Protein AF-A0A2W4LW01-F1 (afdb_monomer_lite)

Radius of gyration: 24.21 Å; chains: 1; bounding box: 84×63×60 Å

pLDDT: mean 79.98, std 21.17, range [33.16, 98.81]

Secondary structure (DSSP, 8-state):
-----PPPP----PPPPPPPPHHHHSB--HHHHHHHHHHHHHTTHHHIIIII--EEEE-SSGGG--SS--EEEEETTTEEEEE--GGG-STT-BHHHHHHHHHHHHHHHHS-SSBPTTSPTT--GGGTTS--B-HHHHHHHIIIIIHHHHHTT-TTGGGHHHHS-HHHHHHHHHH-SSHHHHHHHHHHHHHHHHHHHHHHTTS-TTS----TTS------SS---SPPPHHHHHHHHHHHHT------TTS-TT----TTT--SS---HHHHHHHGGGS--SGGGSPPTTT--TT------TT----SS-PPPTT-PPEEE--TTTS-EEE-S-S--EEETTTTEEE---

Foldseek 3Di:
DDDDDDDDDPPPDDPPQDDADQQQQPADDDVVLVVLLCVLVVLCQVLCCPLQVAGEDEDPPQLAAPDDAWAWAADPRLYTYIYGHVLLRDPLHGSLLSQLVSQLSVLQLALAPQWDPPFDPPDDVNVSSRTTFFSLSSLLRSQQPSLCSSCQPPPSLQSLLRVQDPLQLVLLVVLDPDPSLSSSSSSLLSSLVSNLVSVCPPPDPVPPFADSVDADPAADPAAARYDFDSNLSSLSSSLSSRWPQDGDSSDRQLQAAAPPPRDGNANAPSSLVSNPSVFPCDDSNHRDRNRDDPPPHRPPVPPPPPPLDFDADPVQFFGWDCDPNPRIDGDGNPQAWDADPVVRDIDGDD

Sequence (350 aa):
MTAAFSAADSTAENPPIPDLPDDATRVIGEAEARQVAEEVANLFRPIAASAYGATIEFDPDDWDGTIGRARSSVHAGRIWRITPAGTIFNPYLTRDVMRLLVCHELGHFFGGFPFKPENTPGATVADAGTFLASEGSADYFATKECAWRVWAGDPNNPAFRAVVPRAGREKCDNAWHDQARRDVCYRTLVTALDVLRWIAYPMDSDIHGPRIETPSTEVALVTKTAHPDGQCRLDTMVAGAVCDKPNDLSKIPGLVPSPVTGQYGDHSVAAEQDAAPYACHDGPGARPLCWFKANMPGYVPAACTLPEGGVCAEDGSGYWVCDPIQDRVFTPCSLGCYYDSESQIADCVT

Structure (mmCIF, N/CA/C/O backbone):
data_AF-A0A2W4LW01-F1
#
_entry.id   AF-A0A2W4LW01-F1
#
loop_
_atom_site.group_PDB
_atom_site.id
_atom_site.type_symbol
_atom_site.label_atom_id
_atom_site.label_alt_id
_atom_site.label_comp_id
_atom_site.label_asym_id
_atom_site.label_entity_id
_atom_site.label_seq_id
_atom_site.pdbx_PDB_ins_code
_atom_site.Cartn_x
_atom_site.Cartn_y
_atom_site.Cartn_z
_atom_site.occupancy
_atom_site.B_iso_or_equiv
_atom_site.auth_seq_id
_atom_site.auth_comp_id
_atom_site.auth_asym_id
_atom_site.auth_atom_id
_atom_site.pdbx_PDB_model_num
ATOM 1 N N . MET A 1 1 ? 62.124 -24.206 -12.418 1.00 39.47 1 MET A N 1
ATOM 2 C CA . MET A 1 1 ? 60.708 -24.553 -12.656 1.00 39.47 1 MET A CA 1
ATOM 3 C C . MET A 1 1 ? 59.866 -23.530 -11.919 1.00 39.47 1 MET A C 1
ATOM 5 O O . MET A 1 1 ? 59.669 -23.652 -10.721 1.00 39.47 1 MET A O 1
ATOM 9 N N . THR A 1 2 ? 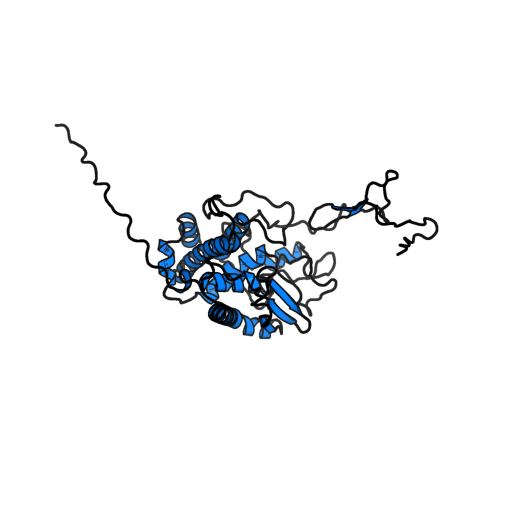59.485 -22.468 -12.615 1.00 33.16 2 THR A N 1
ATOM 10 C CA . THR A 1 2 ? 58.676 -21.358 -12.102 1.00 33.16 2 THR A CA 1
ATOM 11 C C . THR A 1 2 ? 57.397 -21.363 -12.926 1.00 33.16 2 THR A C 1
ATOM 13 O O . THR A 1 2 ? 57.440 -21.103 -14.125 1.00 33.16 2 THR A O 1
ATOM 16 N N . ALA A 1 3 ? 56.286 -21.767 -12.312 1.00 36.69 3 ALA A N 1
ATOM 17 C CA . ALA A 1 3 ? 54.979 -21.770 -12.955 1.00 36.69 3 ALA A CA 1
ATOM 18 C C . ALA A 1 3 ? 54.409 -20.347 -12.914 1.00 36.69 3 ALA A C 1
ATOM 20 O O . ALA A 1 3 ? 54.209 -19.784 -11.838 1.00 36.69 3 ALA A O 1
ATOM 21 N N . ALA A 1 4 ? 54.196 -19.764 -14.090 1.00 35.44 4 ALA A N 1
ATOM 22 C CA . ALA A 1 4 ? 53.502 -18.498 -14.245 1.00 35.44 4 ALA A CA 1
ATOM 23 C C . ALA A 1 4 ? 51.998 -18.714 -14.016 1.00 35.44 4 ALA A C 1
ATOM 25 O O . ALA A 1 4 ? 51.384 -19.561 -14.665 1.00 35.44 4 ALA A O 1
ATOM 26 N N . PHE A 1 5 ? 51.413 -17.944 -13.099 1.00 37.78 5 PHE A N 1
ATOM 27 C CA . PHE A 1 5 ? 49.967 -17.768 -13.015 1.00 37.78 5 PHE A CA 1
ATOM 28 C C . PHE A 1 5 ? 49.509 -17.001 -14.260 1.00 37.78 5 PHE A C 1
ATOM 30 O O . PHE A 1 5 ? 49.893 -15.850 -14.459 1.00 37.78 5 PHE A O 1
ATOM 37 N N . SER A 1 6 ? 48.710 -17.650 -15.108 1.00 39.28 6 SER A N 1
ATOM 38 C CA . SER A 1 6 ? 48.000 -16.974 -16.192 1.00 39.28 6 SER A CA 1
ATOM 39 C C . SER A 1 6 ? 46.921 -16.090 -15.578 1.00 39.28 6 SER A C 1
ATOM 41 O O . SER A 1 6 ? 46.071 -16.582 -14.836 1.00 39.28 6 SER A O 1
ATOM 43 N N . ALA A 1 7 ? 46.959 -14.796 -15.885 1.00 37.31 7 ALA A N 1
ATOM 44 C CA . ALA A 1 7 ? 45.857 -13.887 -15.619 1.00 37.31 7 ALA A CA 1
ATOM 45 C C . ALA A 1 7 ? 44.611 -14.389 -16.365 1.00 37.31 7 ALA A C 1
ATOM 47 O O . ALA A 1 7 ? 44.669 -14.659 -17.566 1.00 37.31 7 ALA A O 1
ATOM 48 N N . ALA A 1 8 ? 43.516 -14.577 -15.631 1.00 42.06 8 ALA A N 1
ATOM 49 C CA . ALA A 1 8 ? 42.212 -14.830 -16.216 1.00 42.06 8 ALA A CA 1
ATOM 50 C C . ALA A 1 8 ? 41.717 -13.538 -16.878 1.00 42.06 8 ALA A C 1
ATOM 52 O O . ALA A 1 8 ? 41.756 -12.462 -16.282 1.00 42.06 8 ALA A O 1
ATOM 53 N N . ASP A 1 9 ? 41.303 -13.693 -18.127 1.00 36.59 9 ASP A N 1
ATOM 54 C CA . ASP A 1 9 ? 40.749 -12.693 -19.030 1.00 36.59 9 ASP A CA 1
ATOM 55 C C . ASP A 1 9 ? 39.543 -11.977 -18.386 1.00 36.59 9 ASP A C 1
ATOM 57 O O . ASP A 1 9 ? 38.564 -12.616 -17.999 1.00 36.59 9 ASP A O 1
ATOM 61 N N . SER A 1 10 ? 39.627 -10.654 -18.213 1.00 45.47 10 SER A N 1
ATOM 62 C CA . SER A 1 10 ? 38.614 -9.822 -17.547 1.00 45.47 10 SER A CA 1
ATOM 63 C C . SER A 1 10 ? 37.709 -9.105 -18.555 1.00 45.47 10 SER A C 1
ATOM 65 O O . SER A 1 10 ? 37.484 -7.899 -18.450 1.00 45.47 10 SER A O 1
ATOM 67 N N . THR A 1 11 ? 37.221 -9.832 -19.558 1.00 41.47 11 THR A N 1
ATOM 68 C CA . THR A 1 11 ? 36.368 -9.297 -20.635 1.00 41.47 11 THR A CA 1
ATOM 69 C C . THR A 1 11 ? 34.977 -9.931 -20.682 1.00 41.47 11 THR A C 1
ATOM 71 O O . THR A 1 11 ? 34.311 -9.895 -21.712 1.00 41.47 11 THR A O 1
ATOM 74 N N . ALA A 1 12 ? 34.485 -10.472 -19.562 1.00 44.16 12 ALA A N 1
ATOM 75 C CA . ALA A 1 12 ? 33.067 -10.795 -19.454 1.00 44.16 12 ALA A CA 1
ATOM 76 C C . ALA A 1 12 ? 32.259 -9.485 -19.443 1.00 44.16 12 ALA A C 1
ATOM 78 O O . ALA A 1 12 ? 32.095 -8.856 -18.397 1.00 44.16 12 ALA A O 1
ATOM 79 N N . GLU A 1 13 ? 31.797 -9.054 -20.621 1.00 41.28 13 GLU A N 1
ATOM 80 C CA . GLU A 1 13 ? 30.696 -8.102 -20.749 1.00 41.28 13 GLU A CA 1
ATOM 81 C C . GLU A 1 13 ? 29.583 -8.547 -19.794 1.00 41.28 13 GLU A C 1
ATOM 83 O O . GLU A 1 13 ? 29.189 -9.719 -19.789 1.00 41.28 13 GLU A O 1
ATOM 88 N N . ASN A 1 14 ? 29.122 -7.637 -18.929 1.00 42.38 14 ASN A N 1
ATOM 89 C CA . ASN A 1 14 ? 27.972 -7.923 -18.080 1.00 42.38 14 ASN A CA 1
ATOM 90 C C . ASN A 1 14 ? 26.839 -8.423 -18.987 1.00 42.38 14 ASN A C 1
ATOM 92 O O . ASN A 1 14 ? 26.589 -7.788 -20.016 1.00 42.38 14 ASN A O 1
ATOM 96 N N . PRO A 1 15 ? 26.167 -9.539 -18.645 1.00 49.78 15 PRO A N 1
ATOM 97 C CA . PRO A 1 15 ? 25.047 -10.006 -19.444 1.00 49.78 15 PRO A CA 1
ATOM 98 C C . PRO A 1 15 ? 24.043 -8.855 -19.607 1.00 49.78 15 PRO A C 1
ATOM 100 O O . PRO A 1 15 ? 23.854 -8.090 -18.652 1.00 49.78 15 PRO A O 1
ATOM 103 N N . PRO A 1 16 ? 23.423 -8.702 -20.793 1.00 55.16 16 PRO A N 1
ATOM 104 C CA . PRO A 1 16 ? 22.431 -7.660 -21.004 1.00 55.16 16 PRO A CA 1
ATOM 105 C C . PRO A 1 16 ? 21.360 -7.768 -19.918 1.00 55.16 16 PRO A C 1
ATOM 107 O O . PRO A 1 16 ? 20.902 -8.867 -19.588 1.00 55.16 16 PRO A O 1
ATOM 110 N N . ILE A 1 17 ? 21.012 -6.625 -19.323 1.00 58.53 17 ILE A N 1
ATOM 111 C CA . ILE A 1 17 ? 19.913 -6.547 -18.361 1.00 58.53 17 ILE A CA 1
ATOM 112 C C . ILE A 1 17 ? 18.667 -7.078 -19.083 1.00 58.53 17 ILE A C 1
ATOM 114 O O . ILE A 1 17 ? 18.404 -6.618 -20.193 1.00 58.53 17 ILE A O 1
ATOM 118 N N . PRO A 1 18 ? 17.933 -8.054 -18.520 1.00 69.25 18 PRO A N 1
ATOM 119 C CA . PRO A 1 18 ? 16.747 -8.578 -19.181 1.00 69.25 18 PRO A CA 1
ATOM 120 C C . PRO A 1 18 ? 15.734 -7.469 -19.439 1.00 69.25 18 PRO A C 1
ATOM 122 O O . PRO A 1 18 ? 15.513 -6.628 -18.564 1.00 69.25 18 PRO A O 1
ATOM 125 N N . ASP A 1 19 ? 15.100 -7.502 -20.610 1.00 82.25 19 ASP A N 1
ATOM 126 C CA . ASP A 1 19 ? 13.996 -6.601 -20.921 1.00 82.25 19 ASP A CA 1
ATOM 127 C C . ASP A 1 19 ? 12.850 -6.851 -19.930 1.00 82.25 19 ASP A C 1
ATOM 129 O O . ASP A 1 19 ? 12.325 -7.963 -19.814 1.00 82.25 19 ASP A O 1
ATOM 133 N N . LEU A 1 20 ? 12.494 -5.813 -19.175 1.00 89.12 20 LEU A N 1
ATOM 134 C CA . LEU A 1 20 ? 11.318 -5.822 -18.310 1.00 89.12 20 LEU A CA 1
ATOM 135 C C . LEU A 1 20 ? 10.043 -5.651 -19.146 1.00 89.12 20 LEU A C 1
ATOM 137 O O . LEU A 1 20 ? 10.091 -5.006 -20.196 1.00 89.12 20 LEU A O 1
ATOM 141 N N . PRO A 1 21 ? 8.895 -6.187 -18.687 1.00 92.56 21 PRO A N 1
ATOM 142 C CA . PRO A 1 21 ? 7.630 -6.036 -19.403 1.00 92.56 21 PRO A CA 1
ATOM 143 C C . PRO A 1 21 ? 7.227 -4.560 -19.536 1.00 92.56 21 PRO A C 1
ATOM 145 O O . PRO A 1 21 ? 7.544 -3.745 -18.668 1.00 92.56 21 PRO A O 1
ATOM 148 N N . ASP A 1 22 ? 6.446 -4.241 -20.574 1.00 91.62 22 ASP A N 1
ATOM 149 C CA . ASP A 1 22 ? 5.897 -2.895 -20.818 1.00 91.62 22 ASP A CA 1
ATOM 150 C C . ASP A 1 22 ? 5.192 -2.313 -19.587 1.00 91.62 22 ASP A C 1
ATOM 152 O O . ASP A 1 22 ? 5.295 -1.118 -19.317 1.00 91.62 22 ASP A O 1
ATOM 156 N N . ASP A 1 23 ? 4.517 -3.165 -18.810 1.00 94.75 23 ASP A N 1
ATOM 157 C CA . ASP A 1 23 ? 3.845 -2.793 -17.566 1.00 94.75 23 ASP A CA 1
ATOM 158 C C . ASP A 1 23 ? 4.775 -2.070 -16.570 1.00 94.75 23 ASP A C 1
ATOM 160 O O . ASP A 1 23 ? 4.308 -1.215 -15.814 1.00 94.75 23 ASP A O 1
ATOM 164 N N . ALA A 1 24 ? 6.075 -2.377 -16.593 1.00 94.19 24 ALA A N 1
ATOM 165 C CA . ALA A 1 24 ? 7.086 -1.807 -15.707 1.00 94.19 24 ALA A CA 1
ATOM 166 C C . ALA A 1 24 ? 7.899 -0.664 -16.331 1.00 94.19 24 ALA A C 1
ATOM 168 O O . ALA A 1 24 ? 8.540 0.079 -15.594 1.00 94.19 24 ALA A O 1
ATOM 169 N N . THR A 1 25 ? 7.901 -0.504 -17.657 1.00 93.06 25 THR A N 1
ATOM 170 C CA . THR A 1 25 ? 8.837 0.404 -18.352 1.00 93.06 25 THR A CA 1
ATOM 171 C C . THR A 1 25 ? 8.155 1.496 -19.167 1.00 93.06 25 THR A C 1
ATOM 173 O O . THR A 1 25 ? 8.736 2.563 -19.375 1.00 93.06 25 THR A O 1
ATOM 176 N N . ARG A 1 26 ? 6.921 1.270 -19.626 1.00 96.06 26 ARG A N 1
ATOM 177 C CA . ARG A 1 26 ? 6.196 2.217 -20.470 1.00 96.06 26 ARG A CA 1
ATOM 178 C C . ARG A 1 26 ? 5.391 3.192 -19.617 1.00 96.06 26 ARG A C 1
ATOM 180 O O . ARG A 1 26 ? 4.508 2.792 -18.859 1.00 96.06 26 ARG A O 1
ATOM 187 N N . VAL A 1 27 ? 5.664 4.483 -19.793 1.00 96.56 27 VAL A N 1
ATOM 188 C CA . VAL A 1 27 ? 4.876 5.562 -19.181 1.00 96.56 27 VAL A CA 1
ATOM 189 C C . VAL A 1 27 ? 3.455 5.552 -19.745 1.00 96.56 27 VAL A C 1
ATOM 191 O O . VAL A 1 27 ? 3.262 5.388 -20.954 1.00 96.56 27 VAL A O 1
ATOM 194 N N . ILE A 1 28 ? 2.465 5.730 -18.872 1.00 95.88 28 ILE A N 1
ATOM 195 C CA . ILE A 1 28 ? 1.044 5.685 -19.222 1.00 95.88 28 ILE A CA 1
ATOM 196 C C . ILE A 1 28 ? 0.383 7.061 -19.108 1.00 95.88 28 ILE A C 1
ATOM 198 O O . ILE A 1 28 ? 0.763 7.893 -18.286 1.00 95.88 28 ILE A O 1
ATOM 202 N N . GLY A 1 29 ? -0.626 7.294 -19.948 1.00 92.75 29 GLY A N 1
ATOM 203 C CA . GLY A 1 29 ? -1.497 8.468 -19.865 1.00 92.75 29 GLY A CA 1
ATOM 204 C C . GLY A 1 29 ? -2.764 8.202 -19.049 1.00 92.75 29 GLY A C 1
ATOM 205 O O . GLY A 1 29 ? -3.002 7.088 -18.584 1.00 92.75 29 GLY A O 1
ATOM 206 N N . GLU A 1 30 ? -3.619 9.217 -18.932 1.00 91.25 30 GLU A N 1
ATOM 207 C CA . GLU A 1 30 ? -4.822 9.185 -18.089 1.00 91.25 30 GLU A CA 1
ATOM 208 C C . GLU A 1 30 ? -5.772 8.022 -18.387 1.00 91.25 30 GLU A C 1
ATOM 210 O O . GLU A 1 30 ? -6.170 7.312 -17.467 1.00 91.25 30 GLU A O 1
ATOM 215 N N . ALA A 1 31 ? -6.108 7.784 -19.658 1.00 92.31 31 ALA A N 1
ATOM 216 C CA . ALA A 1 31 ? -7.044 6.722 -20.030 1.00 92.31 31 ALA A CA 1
ATOM 217 C C . ALA A 1 31 ? -6.574 5.338 -19.550 1.00 92.31 31 ALA A C 1
ATOM 219 O O . ALA A 1 31 ? -7.365 4.540 -19.049 1.00 92.31 31 ALA A O 1
ATOM 220 N N . GLU A 1 32 ? -5.273 5.072 -19.660 1.00 95.31 32 GLU A N 1
ATOM 221 C CA . GLU A 1 32 ? -4.688 3.815 -19.211 1.00 95.31 32 GLU A CA 1
ATOM 222 C C . GLU A 1 32 ? -4.514 3.772 -17.686 1.00 95.31 32 GLU A C 1
ATOM 224 O O . GLU A 1 32 ? -4.771 2.734 -17.081 1.00 95.31 32 GLU A O 1
ATOM 229 N N . ALA A 1 33 ? -4.164 4.887 -17.039 1.00 94.44 33 ALA A N 1
ATOM 230 C CA . ALA A 1 33 ? -4.104 4.963 -15.579 1.00 94.44 33 ALA A CA 1
ATOM 231 C C . ALA A 1 33 ? -5.475 4.697 -14.936 1.00 94.44 33 ALA A C 1
ATOM 233 O O . ALA A 1 33 ? -5.564 3.928 -13.980 1.00 94.44 33 ALA A O 1
ATOM 234 N N . ARG A 1 34 ? -6.552 5.253 -15.509 1.00 93.56 34 ARG A N 1
ATOM 235 C CA . ARG A 1 34 ? -7.941 4.968 -15.114 1.00 93.56 34 ARG A CA 1
ATOM 236 C C . ARG A 1 34 ? -8.276 3.488 -15.266 1.00 93.56 34 ARG A C 1
ATOM 238 O O . ARG A 1 34 ? -8.839 2.892 -14.353 1.00 93.56 34 ARG A O 1
ATOM 245 N N . GLN A 1 35 ? -7.899 2.883 -16.392 1.00 95.88 35 GLN A N 1
ATOM 246 C CA . GLN A 1 35 ? -8.108 1.454 -16.611 1.00 95.88 35 GLN A CA 1
ATOM 247 C C . GLN A 1 35 ? -7.386 0.613 -15.545 1.00 95.88 35 GLN A C 1
ATOM 249 O O . GLN A 1 35 ? -7.996 -0.264 -14.940 1.00 95.88 35 GLN A O 1
ATOM 254 N N . VAL A 1 36 ? -6.109 0.899 -15.282 1.00 97.00 36 VAL A N 1
ATOM 255 C CA . VAL A 1 36 ? -5.310 0.183 -14.277 1.00 97.00 36 VAL A CA 1
ATOM 256 C C . VAL A 1 36 ? -5.894 0.350 -12.871 1.00 97.00 36 VAL A C 1
ATOM 258 O O . VAL A 1 36 ? -5.966 -0.615 -12.112 1.00 97.00 36 VAL A O 1
ATOM 261 N N . ALA A 1 37 ? -6.345 1.555 -12.524 1.00 95.88 37 ALA A N 1
ATOM 262 C CA . ALA A 1 37 ? -6.988 1.829 -11.245 1.00 95.88 37 ALA A CA 1
ATOM 263 C C . ALA A 1 37 ? -8.245 0.978 -11.030 1.00 95.88 37 ALA A C 1
ATOM 265 O O . ALA A 1 37 ? -8.402 0.341 -9.986 1.00 95.88 37 ALA A O 1
ATOM 266 N N . GLU A 1 38 ? -9.097 0.906 -12.049 1.00 96.81 38 GLU A N 1
ATOM 267 C CA . GLU A 1 38 ? -10.292 0.069 -12.049 1.00 96.81 38 GLU A CA 1
ATOM 268 C C . GLU A 1 38 ? -9.956 -1.428 -11.957 1.00 96.81 38 GLU A C 1
ATOM 270 O O . GLU A 1 38 ? -10.570 -2.146 -11.165 1.00 96.81 38 GLU A O 1
ATOM 275 N N . GLU A 1 39 ? -8.957 -1.909 -12.706 1.00 97.69 39 GLU A N 1
ATOM 276 C CA . GLU A 1 39 ? -8.474 -3.297 -12.634 1.00 97.69 39 GLU A CA 1
ATOM 277 C C . GLU A 1 39 ? -8.105 -3.695 -11.195 1.00 97.69 39 GLU A C 1
ATOM 279 O O . GLU A 1 39 ? -8.558 -4.734 -10.710 1.00 97.69 39 GLU A O 1
ATOM 284 N N . VAL A 1 40 ? -7.341 -2.855 -10.486 1.00 98.38 40 VAL A N 1
ATOM 285 C CA . VAL A 1 40 ? -6.916 -3.132 -9.104 1.00 98.38 40 VAL A CA 1
ATOM 286 C C . VAL A 1 40 ? -8.080 -3.016 -8.119 1.00 98.38 40 VAL A C 1
ATOM 288 O O . VAL A 1 40 ? -8.283 -3.919 -7.307 1.00 98.38 40 VAL A O 1
ATOM 291 N N . ALA A 1 41 ? -8.888 -1.955 -8.195 1.00 97.94 41 ALA A N 1
ATOM 292 C CA . ALA A 1 41 ? -10.024 -1.767 -7.289 1.00 97.94 41 ALA A CA 1
ATOM 293 C C . ALA A 1 41 ? -11.057 -2.903 -7.396 1.00 97.94 41 ALA A C 1
ATOM 295 O O . ALA A 1 41 ? -11.636 -3.321 -6.388 1.00 97.94 41 ALA A O 1
ATOM 296 N N . ASN A 1 42 ? -11.252 -3.463 -8.593 1.00 98.06 42 ASN A N 1
ATOM 297 C CA . ASN A 1 42 ? -12.153 -4.594 -8.819 1.00 98.06 42 ASN A CA 1
ATOM 298 C C . ASN A 1 42 ? -11.763 -5.861 -8.043 1.00 98.06 42 ASN A C 1
ATOM 300 O O . ASN A 1 42 ? -12.643 -6.659 -7.718 1.00 98.06 42 ASN A O 1
ATOM 304 N N . LEU A 1 43 ? -10.489 -6.027 -7.673 1.00 97.56 43 LEU A N 1
ATOM 305 C CA . LEU A 1 43 ? -10.047 -7.137 -6.821 1.00 97.56 43 LEU A CA 1
ATOM 306 C C . LEU A 1 43 ? -10.578 -7.020 -5.381 1.00 97.56 43 LEU A C 1
ATOM 308 O O . LEU A 1 43 ? -10.691 -8.029 -4.685 1.00 97.56 43 LEU A O 1
ATOM 312 N N . PHE A 1 44 ? -10.915 -5.804 -4.940 1.00 97.69 44 PHE A N 1
ATOM 313 C CA . PHE A 1 44 ? -11.294 -5.495 -3.559 1.00 97.69 44 PHE A CA 1
ATOM 314 C C . PHE A 1 44 ? -12.758 -5.081 -3.397 1.00 97.69 44 PHE A C 1
ATOM 316 O O . PHE A 1 44 ? -13.318 -5.273 -2.319 1.00 97.69 44 PHE A O 1
ATOM 323 N N . ARG A 1 45 ? -13.417 -4.583 -4.451 1.00 97.75 45 ARG A N 1
ATOM 324 C CA . ARG A 1 45 ? -14.845 -4.210 -4.430 1.00 97.75 45 ARG A CA 1
ATOM 325 C C . ARG A 1 45 ? -15.769 -5.302 -3.874 1.00 97.75 45 ARG A C 1
ATOM 327 O O . ARG A 1 45 ? -16.582 -4.971 -3.012 1.00 97.75 45 ARG A O 1
ATOM 334 N N . PRO A 1 46 ? -15.657 -6.587 -4.277 1.00 97.31 46 PRO A N 1
ATOM 335 C CA . PRO A 1 46 ? -16.507 -7.634 -3.712 1.00 97.31 46 PRO A CA 1
ATOM 336 C C . PRO A 1 46 ? -16.321 -7.788 -2.202 1.00 97.31 46 PRO A C 1
ATOM 338 O O . PRO A 1 46 ? -17.297 -7.972 -1.483 1.00 97.31 46 PRO A O 1
ATOM 341 N N . ILE A 1 47 ? -15.081 -7.654 -1.725 1.00 95.62 47 ILE A N 1
ATOM 342 C CA . ILE A 1 47 ? -14.724 -7.772 -0.310 1.00 95.62 47 ILE A CA 1
ATOM 343 C C . ILE A 1 47 ? -15.283 -6.582 0.473 1.00 95.62 47 ILE A C 1
ATOM 345 O O . ILE A 1 47 ? -15.938 -6.780 1.494 1.00 95.62 47 ILE A O 1
ATOM 349 N N . ALA A 1 48 ? -15.080 -5.361 -0.036 1.00 94.94 48 ALA A N 1
ATOM 350 C CA . ALA A 1 48 ? -15.62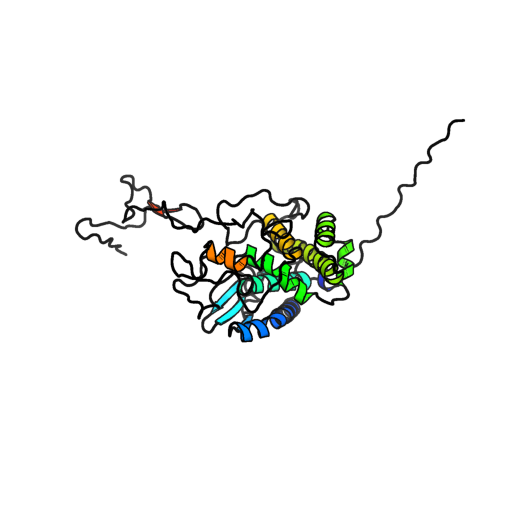4 -4.134 0.542 1.00 94.94 48 ALA A CA 1
ATOM 351 C C . ALA A 1 48 ? -17.147 -4.227 0.726 1.00 94.94 48 ALA A C 1
ATOM 353 O O . ALA A 1 48 ? -17.671 -3.986 1.818 1.00 94.94 48 ALA A O 1
ATOM 354 N N . ALA A 1 49 ? -17.844 -4.675 -0.320 1.00 95.00 49 ALA A N 1
ATOM 355 C CA . ALA A 1 49 ? -19.289 -4.834 -0.305 1.00 95.00 49 ALA A CA 1
ATOM 356 C C . ALA A 1 49 ? -19.741 -5.929 0.672 1.00 95.00 49 ALA A C 1
ATOM 358 O O . ALA A 1 49 ? -20.634 -5.692 1.484 1.00 95.00 49 ALA A O 1
ATOM 359 N N . SER A 1 50 ? -19.134 -7.121 0.631 1.00 93.88 50 SER A N 1
ATOM 360 C CA . SER A 1 50 ? -19.608 -8.258 1.428 1.00 93.88 50 SER A CA 1
ATOM 361 C C . SER A 1 50 ? -19.247 -8.170 2.909 1.00 93.88 50 SER A C 1
ATOM 363 O O . SER A 1 50 ? -20.049 -8.571 3.747 1.00 93.88 50 SER A O 1
ATOM 365 N N . ALA A 1 51 ? -18.045 -7.689 3.237 1.00 91.44 51 ALA A N 1
ATOM 366 C CA . ALA A 1 51 ? -17.552 -7.668 4.614 1.00 91.44 51 ALA A CA 1
ATOM 367 C C . ALA A 1 51 ? -17.944 -6.385 5.357 1.00 91.44 51 ALA A C 1
ATOM 369 O O . ALA A 1 51 ? -18.195 -6.427 6.559 1.00 91.44 51 ALA A O 1
ATOM 370 N N . TYR A 1 52 ? -18.045 -5.257 4.646 1.00 90.38 52 TYR A N 1
ATOM 371 C CA . TYR A 1 52 ? -18.221 -3.943 5.274 1.00 90.38 52 TYR A CA 1
ATOM 372 C C . TYR A 1 52 ? -19.462 -3.193 4.783 1.00 90.38 52 TYR A C 1
ATOM 374 O O . TYR A 1 52 ? -19.820 -2.154 5.342 1.00 90.38 52 TYR A O 1
ATOM 382 N N . GLY A 1 53 ? -20.158 -3.700 3.758 1.00 91.56 53 GLY A N 1
ATOM 383 C CA . GLY A 1 53 ? -21.230 -2.956 3.095 1.00 91.56 53 GLY A CA 1
ATOM 384 C C . GLY A 1 53 ? -20.730 -1.644 2.488 1.00 91.56 53 GLY A C 1
ATOM 385 O O . GLY A 1 53 ? -21.490 -0.681 2.437 1.00 91.56 53 GLY A O 1
ATOM 386 N N . ALA A 1 54 ? -19.449 -1.587 2.116 1.00 92.44 54 ALA A N 1
ATOM 387 C CA . ALA A 1 54 ? -18.800 -0.408 1.566 1.00 92.44 54 ALA A CA 1
ATOM 388 C C . ALA A 1 54 ? -18.747 -0.466 0.035 1.00 92.44 54 ALA A C 1
ATOM 390 O O . ALA A 1 54 ? -18.680 -1.544 -0.559 1.00 92.44 54 ALA A O 1
ATOM 391 N N . THR A 1 55 ? -18.750 0.702 -0.605 1.00 94.81 55 THR A N 1
ATOM 392 C CA . THR A 1 55 ? -18.599 0.838 -2.062 1.00 94.81 55 THR A CA 1
ATOM 393 C C . THR A 1 55 ? -17.291 1.550 -2.363 1.00 94.81 55 THR A C 1
ATOM 395 O O . THR A 1 55 ? -17.091 2.654 -1.869 1.00 94.81 55 THR A O 1
ATOM 398 N N . ILE A 1 56 ? -16.417 0.932 -3.164 1.00 96.25 56 ILE A N 1
ATOM 399 C CA . ILE A 1 56 ? -15.171 1.565 -3.619 1.00 96.25 56 ILE A CA 1
ATOM 400 C C . ILE A 1 56 ? -15.410 2.258 -4.955 1.00 96.25 56 ILE A C 1
ATOM 402 O O . ILE A 1 56 ? -15.727 1.595 -5.950 1.00 96.25 56 ILE A O 1
ATOM 406 N N . GLU A 1 57 ? -15.176 3.562 -4.991 1.00 94.88 57 GLU A N 1
ATOM 407 C CA . GLU A 1 57 ? -15.274 4.385 -6.193 1.00 94.88 57 GLU A CA 1
ATOM 408 C C . GLU A 1 57 ? -14.062 5.300 -6.349 1.00 94.88 57 GLU A C 1
ATOM 410 O O . GLU A 1 57 ? -13.404 5.664 -5.375 1.00 94.88 57 GLU A O 1
ATOM 415 N N . PHE A 1 58 ? -13.775 5.677 -7.591 1.00 92.31 58 PHE A N 1
ATOM 416 C CA . PHE A 1 58 ? -12.830 6.746 -7.871 1.00 92.31 58 PHE A CA 1
ATOM 417 C C . PHE A 1 58 ? -13.588 8.054 -8.023 1.00 92.31 58 PHE A C 1
ATOM 419 O O . PHE A 1 58 ? -14.681 8.065 -8.590 1.00 92.31 58 PHE A O 1
ATOM 426 N N . ASP A 1 59 ? -12.995 9.148 -7.555 1.00 87.75 59 ASP A N 1
ATOM 427 C CA . ASP A 1 59 ? -13.488 10.477 -7.894 1.00 87.75 59 ASP A CA 1
ATOM 428 C C . ASP A 1 59 ? -13.412 10.656 -9.425 1.00 87.75 59 ASP A C 1
ATOM 430 O O . ASP A 1 59 ? -12.315 10.551 -9.995 1.00 87.75 59 ASP A O 1
ATOM 434 N N . PRO A 1 60 ? -14.549 10.830 -10.125 1.00 76.88 60 PRO A N 1
ATOM 435 C CA . PRO A 1 60 ? -14.542 10.944 -11.578 1.00 76.88 60 PRO A CA 1
ATOM 436 C C . PRO A 1 60 ? -13.909 12.258 -12.046 1.00 76.88 60 PRO A C 1
ATOM 438 O O . PRO A 1 60 ? -13.334 12.279 -13.143 1.00 76.88 60 PRO A O 1
ATOM 441 N N . ASP A 1 61 ? -13.973 13.294 -11.206 1.00 74.88 61 ASP A N 1
ATOM 442 C CA . ASP A 1 61 ? -13.754 14.685 -11.586 1.00 74.88 61 ASP A CA 1
ATOM 443 C C . ASP A 1 61 ? -12.354 15.192 -11.211 1.00 74.88 61 ASP A C 1
ATOM 445 O O . ASP A 1 61 ? -11.917 16.172 -11.790 1.00 74.88 61 ASP A O 1
ATOM 449 N N . ASP A 1 62 ? -11.607 14.523 -10.320 1.00 81.44 62 ASP A N 1
ATOM 450 C CA . ASP A 1 62 ? -10.303 15.037 -9.839 1.00 81.44 62 ASP A CA 1
ATOM 451 C C . ASP A 1 62 ? -9.066 14.479 -10.576 1.00 81.44 62 ASP A C 1
ATOM 453 O O . ASP A 1 62 ? -7.929 14.618 -10.122 1.00 81.44 62 ASP A O 1
ATOM 457 N N . TRP A 1 63 ? -9.240 13.826 -11.727 1.00 80.75 63 TRP A N 1
ATOM 458 C CA . TRP A 1 63 ? -8.099 13.363 -12.539 1.00 80.75 63 TRP A CA 1
ATOM 459 C C . TRP A 1 63 ? -7.375 14.503 -13.268 1.00 80.75 63 TRP A C 1
ATOM 461 O O . TRP A 1 63 ? -6.249 14.309 -13.722 1.00 80.75 63 TRP A O 1
ATOM 471 N N . ASP A 1 64 ? -7.992 15.682 -13.359 1.00 73.62 64 ASP A N 1
ATOM 472 C CA . ASP A 1 64 ? -7.382 16.920 -13.854 1.00 73.62 64 ASP A CA 1
ATOM 473 C C . ASP A 1 64 ? -6.916 17.853 -12.714 1.00 73.62 64 ASP A C 1
ATOM 475 O O . ASP A 1 64 ? -6.349 18.923 -12.965 1.00 73.62 64 ASP A O 1
ATOM 479 N N . GLY A 1 65 ? -7.111 17.434 -11.457 1.00 70.06 65 GLY A N 1
ATOM 480 C CA . GLY A 1 65 ? -6.807 18.212 -10.264 1.00 70.06 65 GLY A CA 1
ATOM 481 C C . GLY A 1 65 ? -5.337 18.620 -10.174 1.00 70.06 65 GLY A C 1
ATOM 482 O O . GLY A 1 65 ? -4.422 17.818 -10.353 1.00 70.06 65 GLY A O 1
ATOM 483 N N . THR A 1 66 ? -5.076 19.885 -9.849 1.00 64.12 66 THR A N 1
ATOM 484 C CA . THR A 1 66 ? -3.705 20.431 -9.801 1.00 64.12 66 THR A CA 1
ATOM 485 C C . THR A 1 66 ? -3.092 20.439 -8.399 1.00 64.12 66 THR A C 1
ATOM 487 O O . THR A 1 66 ? -1.930 20.817 -8.239 1.00 64.12 66 THR A O 1
ATOM 490 N N . ILE A 1 67 ? -3.848 20.026 -7.375 1.00 56.69 67 ILE A N 1
ATOM 491 C CA . ILE A 1 67 ? -3.450 20.118 -5.966 1.00 56.69 67 ILE A CA 1
ATOM 492 C C . ILE A 1 67 ? -3.361 18.726 -5.340 1.00 56.69 67 ILE A C 1
ATOM 494 O O . ILE A 1 67 ? -4.355 18.016 -5.225 1.00 56.69 67 ILE A O 1
ATOM 498 N N . GLY A 1 68 ? -2.178 18.398 -4.820 1.00 61.41 68 GLY A N 1
ATOM 499 C CA . GLY A 1 68 ? -1.945 17.164 -4.068 1.00 61.41 68 GLY A CA 1
ATOM 500 C C . GLY A 1 68 ? -1.818 15.927 -4.955 1.00 61.41 68 GLY A C 1
ATOM 501 O O . GLY A 1 68 ? -1.882 16.024 -6.175 1.00 61.41 68 GLY A O 1
ATOM 502 N N . ARG A 1 69 ? -1.581 14.774 -4.324 1.00 74.62 69 ARG A N 1
ATOM 503 C CA . ARG A 1 69 ? -1.504 13.444 -4.955 1.00 74.62 69 ARG A CA 1
ATOM 504 C C . ARG A 1 69 ? -2.788 12.658 -4.678 1.00 74.62 69 ARG A C 1
ATOM 506 O O . ARG A 1 69 ? -3.712 13.205 -4.071 1.00 74.62 69 ARG A O 1
ATOM 513 N N . ALA A 1 70 ? -2.790 11.387 -5.077 1.00 83.94 70 ALA A N 1
ATOM 514 C CA . ALA A 1 70 ? -3.842 10.446 -4.737 1.00 83.94 70 ALA A CA 1
ATOM 515 C C . ALA A 1 70 ? -4.131 10.443 -3.226 1.00 83.94 70 ALA A C 1
ATOM 517 O O . ALA A 1 70 ? -3.225 10.647 -2.412 1.00 83.94 70 ALA A O 1
ATOM 518 N N . ARG A 1 71 ? -5.413 10.332 -2.876 1.00 87.69 71 ARG A N 1
ATOM 519 C CA . ARG A 1 71 ? -5.927 10.372 -1.506 1.00 87.69 71 ARG A CA 1
ATOM 520 C C . ARG A 1 71 ? -7.129 9.455 -1.363 1.00 87.69 71 ARG A C 1
ATOM 522 O O . ARG A 1 71 ? -7.982 9.401 -2.244 1.00 87.69 71 ARG A O 1
ATOM 529 N N . SER A 1 72 ? -7.254 8.845 -0.195 1.00 90.81 72 SER A N 1
ATOM 530 C CA . SER A 1 72 ? -8.422 8.058 0.188 1.00 90.81 72 SER A CA 1
ATOM 531 C C . SER A 1 72 ? -9.287 8.806 1.194 1.00 90.81 72 SER A C 1
ATOM 533 O O . SER A 1 72 ? -8.775 9.419 2.132 1.00 90.81 72 SER A O 1
ATOM 535 N N . SER A 1 73 ? -10.603 8.730 1.022 1.00 89.12 73 SER A N 1
ATOM 536 C CA . SER A 1 73 ? -11.588 9.325 1.923 1.00 89.12 73 SER A CA 1
ATOM 537 C C . SER A 1 73 ? -12.793 8.414 2.121 1.00 89.12 73 SER A C 1
ATOM 539 O O . SER A 1 73 ? -13.117 7.555 1.300 1.00 89.12 73 SER A O 1
ATOM 541 N N . VAL A 1 74 ? -13.487 8.621 3.237 1.00 87.25 74 VAL A N 1
ATOM 542 C CA . VAL A 1 74 ? -14.734 7.926 3.551 1.00 87.25 74 VAL A CA 1
ATOM 543 C C . VAL A 1 74 ? -15.862 8.942 3.561 1.00 87.25 74 VAL A C 1
ATOM 545 O O . VAL A 1 74 ? -15.772 9.971 4.228 1.00 87.25 74 VAL A O 1
ATOM 548 N N . HIS A 1 75 ? -16.952 8.628 2.868 1.00 85.12 75 HIS A N 1
ATOM 549 C CA . HIS A 1 75 ? -18.170 9.429 2.870 1.00 85.12 75 HIS A CA 1
ATOM 550 C C . HIS A 1 75 ? -19.354 8.674 3.489 1.00 85.12 75 HIS A C 1
ATOM 552 O O . HIS A 1 75 ? -19.318 7.458 3.715 1.00 85.12 75 HIS A O 1
ATOM 558 N N . ALA A 1 76 ? -20.430 9.420 3.759 1.00 81.06 76 ALA A N 1
ATOM 559 C CA . ALA A 1 76 ? -21.688 8.874 4.258 1.00 81.06 76 ALA A CA 1
ATOM 560 C C . ALA A 1 76 ? -22.172 7.695 3.393 1.00 81.06 76 ALA A C 1
ATOM 562 O O . ALA A 1 76 ? -22.018 7.697 2.174 1.00 81.06 76 ALA A O 1
ATOM 563 N N . GLY A 1 77 ? -22.753 6.679 4.036 1.00 81.69 77 GLY A N 1
ATOM 564 C CA . GLY A 1 77 ? -23.165 5.450 3.349 1.00 81.69 77 GLY A CA 1
ATOM 565 C C . GLY A 1 77 ? -22.019 4.476 3.047 1.00 81.69 77 GLY A C 1
ATOM 566 O O . GLY A 1 77 ? -22.208 3.579 2.234 1.00 81.69 77 GLY A O 1
ATOM 567 N N . ARG A 1 78 ? -20.857 4.629 3.707 1.00 86.44 78 ARG A N 1
ATOM 568 C CA . ARG A 1 78 ? -19.660 3.776 3.539 1.00 86.44 78 ARG A CA 1
ATOM 569 C C . ARG A 1 78 ? -19.127 3.782 2.106 1.00 86.44 78 ARG A C 1
ATOM 571 O O . ARG A 1 78 ? -18.745 2.753 1.552 1.00 86.44 78 ARG A O 1
ATOM 578 N N . ILE A 1 79 ? -19.103 4.964 1.506 1.00 90.69 79 ILE A N 1
ATOM 579 C CA . ILE A 1 79 ? -18.433 5.169 0.227 1.00 90.69 79 ILE A CA 1
ATOM 580 C C . ILE A 1 79 ? -16.948 5.378 0.518 1.00 90.69 79 ILE A C 1
ATOM 582 O O . ILE A 1 79 ? -16.568 6.351 1.170 1.00 90.69 79 ILE A O 1
ATOM 586 N N . TRP A 1 80 ? -16.133 4.441 0.057 1.00 93.75 80 TRP A N 1
ATOM 587 C CA . TRP A 1 80 ? -14.678 4.470 0.097 1.00 93.75 80 TRP A CA 1
ATOM 588 C C . TRP A 1 80 ? -14.186 5.061 -1.214 1.00 93.75 80 TRP A C 1
ATOM 590 O O . TRP A 1 80 ? -14.189 4.399 -2.253 1.00 93.75 80 TRP A O 1
ATOM 600 N N . ARG A 1 81 ? -13.832 6.341 -1.179 1.00 93.62 81 ARG A N 1
ATOM 601 C CA . ARG A 1 81 ? -13.461 7.090 -2.371 1.00 93.62 81 ARG A CA 1
ATOM 602 C C . ARG A 1 81 ? -11.951 7.192 -2.481 1.00 93.62 81 ARG A C 1
ATOM 604 O O . ARG A 1 81 ? -11.286 7.557 -1.516 1.00 93.62 81 ARG A O 1
ATOM 611 N N . ILE A 1 82 ? -11.436 6.898 -3.668 1.00 93.81 82 ILE A N 1
ATOM 612 C CA . ILE A 1 82 ? -10.054 7.175 -4.050 1.00 93.81 82 ILE A CA 1
ATOM 613 C C . ILE A 1 82 ? -10.068 8.369 -4.999 1.00 93.81 82 ILE A C 1
ATOM 615 O O . ILE A 1 82 ? -10.632 8.311 -6.089 1.00 93.81 82 ILE A O 1
ATOM 619 N N . THR A 1 83 ? -9.439 9.453 -4.586 1.00 90.62 83 THR A N 1
ATOM 620 C CA . THR A 1 83 ? -9.285 10.686 -5.348 1.00 90.62 83 THR A CA 1
ATOM 621 C C . THR A 1 83 ? -7.868 10.701 -5.918 1.00 90.62 83 THR A C 1
ATOM 623 O O . THR A 1 83 ? -6.939 10.895 -5.147 1.00 90.62 83 THR A O 1
ATOM 626 N N . PRO A 1 84 ? -7.654 10.461 -7.221 1.00 80.50 84 PRO A N 1
ATOM 627 C CA . PRO A 1 84 ? -6.316 10.277 -7.790 1.00 80.50 84 PRO A CA 1
ATOM 628 C C . PRO A 1 84 ? -5.458 11.545 -7.806 1.00 80.50 84 PRO A C 1
ATOM 630 O O . PRO A 1 84 ? -4.250 11.423 -7.648 1.00 80.50 84 PRO A O 1
ATOM 633 N N . ALA A 1 85 ? -6.067 12.727 -7.966 1.00 80.75 85 ALA A N 1
ATOM 634 C CA . ALA A 1 85 ? -5.418 14.005 -8.281 1.00 80.75 85 ALA A CA 1
ATOM 635 C C . ALA A 1 85 ? -4.610 13.986 -9.602 1.00 80.75 85 ALA A C 1
ATOM 637 O O . ALA A 1 85 ? -3.827 13.081 -9.878 1.00 80.75 85 ALA A O 1
ATOM 638 N N . GLY A 1 86 ? -4.721 15.020 -10.434 1.00 72.75 86 GLY A N 1
ATOM 639 C CA . GLY A 1 86 ? -4.022 15.100 -11.728 1.00 72.75 86 GLY A CA 1
ATOM 640 C C . GLY A 1 86 ? -2.491 15.196 -11.653 1.00 72.75 86 GLY A C 1
ATOM 641 O O . GLY A 1 86 ? -1.803 14.924 -12.638 1.00 72.75 86 GLY A O 1
ATOM 642 N N . THR A 1 87 ? -1.905 15.499 -10.489 1.00 80.31 87 THR A N 1
ATOM 643 C CA . THR A 1 87 ? -0.434 15.549 -10.335 1.00 80.31 87 THR A CA 1
ATOM 644 C C . THR A 1 87 ? 0.247 14.176 -10.388 1.00 80.31 87 THR A C 1
ATOM 646 O O . THR A 1 87 ? 1.478 14.096 -10.381 1.00 80.31 87 THR A O 1
ATOM 649 N N . ILE A 1 88 ? -0.523 13.085 -10.471 1.00 86.88 88 ILE A N 1
ATOM 650 C CA . ILE A 1 88 ? 0.040 11.737 -10.581 1.00 86.88 88 ILE A CA 1
ATOM 651 C C . ILE A 1 88 ? 0.736 11.481 -11.919 1.00 86.88 88 ILE A C 1
ATOM 653 O O . ILE A 1 88 ? 1.574 10.583 -12.006 1.00 86.88 88 ILE A O 1
ATOM 657 N N . PHE A 1 89 ? 0.423 12.253 -12.961 1.00 90.19 89 PHE A N 1
ATOM 658 C CA . PHE A 1 89 ? 1.006 12.073 -14.287 1.00 90.19 89 PHE A CA 1
ATOM 659 C C . PHE A 1 89 ? 2.409 12.677 -14.358 1.00 90.19 89 PHE A C 1
ATOM 661 O O . PHE A 1 89 ? 2.585 13.887 -14.491 1.00 90.19 89 PHE A O 1
ATOM 668 N N . ASN A 1 90 ? 3.424 11.815 -14.296 1.00 90.25 90 ASN A N 1
ATOM 669 C CA . ASN A 1 90 ? 4.823 12.192 -14.472 1.00 90.25 90 ASN A CA 1
ATOM 670 C C . ASN A 1 90 ? 5.615 11.086 -15.210 1.00 90.25 90 ASN A C 1
ATOM 672 O O . ASN A 1 90 ? 5.075 9.997 -15.426 1.00 90.25 90 ASN A O 1
ATOM 676 N N . PRO A 1 91 ? 6.884 11.328 -15.601 1.00 92.75 91 PRO A N 1
ATOM 677 C CA . PRO A 1 91 ? 7.679 10.387 -16.402 1.00 92.75 91 PRO A CA 1
ATOM 678 C C . PRO A 1 91 ? 7.985 9.027 -15.757 1.00 92.75 91 PRO A C 1
ATOM 680 O O . PRO A 1 91 ? 8.597 8.187 -16.408 1.00 92.75 91 PRO A O 1
ATOM 683 N N . TYR A 1 92 ? 7.593 8.804 -14.502 1.00 93.00 92 TYR A N 1
ATOM 684 C CA . TYR A 1 92 ? 7.755 7.531 -13.800 1.00 93.00 92 TYR A CA 1
ATOM 685 C C . TYR A 1 92 ? 6.432 6.771 -13.624 1.00 93.00 92 TYR A C 1
ATOM 687 O O . TYR A 1 92 ? 6.435 5.674 -13.075 1.00 93.00 92 TYR A O 1
ATOM 695 N N . LEU A 1 93 ? 5.294 7.315 -14.074 1.00 95.12 93 LEU A N 1
ATOM 696 C CA . LEU A 1 93 ? 4.005 6.630 -13.962 1.00 95.12 93 LEU A CA 1
ATOM 697 C C . LEU A 1 93 ? 3.882 5.525 -15.024 1.00 95.12 93 LEU A C 1
ATOM 699 O O . LEU A 1 93 ? 3.488 5.783 -16.160 1.00 95.12 93 LEU A O 1
ATOM 703 N N . THR A 1 94 ? 4.201 4.290 -14.644 1.00 97.75 94 THR A N 1
ATOM 704 C CA . THR A 1 94 ? 3.956 3.065 -15.428 1.00 97.75 94 THR A CA 1
ATOM 705 C C . THR A 1 94 ? 2.713 2.329 -14.919 1.00 97.75 94 THR A C 1
ATOM 707 O O . THR A 1 94 ? 2.115 2.732 -13.915 1.00 97.75 94 THR A O 1
ATOM 710 N N . ARG A 1 95 ? 2.300 1.229 -15.572 1.00 98.31 95 ARG A N 1
ATOM 711 C CA . ARG A 1 95 ? 1.172 0.411 -15.076 1.00 98.31 95 ARG A CA 1
ATOM 712 C C . ARG A 1 95 ? 1.476 -0.170 -13.698 1.00 98.31 95 ARG A C 1
ATOM 714 O O . ARG A 1 95 ? 0.603 -0.163 -12.838 1.00 98.31 95 ARG A O 1
ATOM 721 N N . ASP A 1 96 ? 2.699 -0.638 -13.467 1.00 98.56 96 ASP A N 1
ATOM 722 C CA . ASP A 1 96 ? 3.105 -1.184 -12.170 1.00 98.56 96 ASP A CA 1
ATOM 723 C C . ASP A 1 96 ? 3.155 -0.116 -11.078 1.00 98.56 96 ASP A C 1
ATOM 725 O O . ASP A 1 96 ? 2.638 -0.352 -9.984 1.00 98.56 96 ASP A O 1
ATOM 729 N N . VAL A 1 97 ? 3.674 1.079 -11.378 1.00 98.00 97 VAL A N 1
ATOM 730 C CA . VAL A 1 97 ? 3.617 2.207 -10.436 1.00 98.00 97 VAL A CA 1
ATOM 731 C C . VAL A 1 97 ? 2.164 2.554 -10.119 1.00 98.00 97 VAL A C 1
ATOM 733 O O . VAL A 1 97 ? 1.803 2.615 -8.948 1.00 98.00 97 VAL A O 1
ATOM 736 N N . MET A 1 98 ? 1.296 2.680 -11.129 1.00 97.56 98 MET A N 1
ATOM 737 C CA . MET A 1 98 ? -0.125 2.970 -10.915 1.00 97.56 98 MET A CA 1
ATOM 738 C C . MET A 1 98 ? -0.828 1.891 -10.077 1.00 97.56 98 MET A C 1
ATOM 740 O O . MET A 1 98 ? -1.605 2.217 -9.179 1.00 97.56 98 MET A O 1
ATOM 744 N N . ARG A 1 99 ? -0.529 0.606 -10.311 1.00 98.44 99 ARG A N 1
ATOM 745 C CA . ARG A 1 99 ? -1.051 -0.500 -9.494 1.00 98.44 99 ARG A CA 1
ATOM 746 C C . ARG A 1 99 ? -0.667 -0.348 -8.032 1.00 98.44 99 ARG A C 1
ATOM 748 O O . ARG A 1 99 ? -1.527 -0.489 -7.167 1.00 98.44 99 ARG A O 1
ATOM 755 N N . LEU A 1 100 ? 0.603 -0.053 -7.756 1.00 98.44 100 LEU A N 1
ATOM 756 C CA . LEU A 1 100 ? 1.083 0.054 -6.383 1.00 98.44 100 LEU A CA 1
ATOM 757 C C . LEU A 1 100 ? 0.566 1.322 -5.683 1.00 98.44 100 LEU A C 1
ATOM 759 O O . LEU A 1 100 ? 0.278 1.264 -4.490 1.00 98.44 100 LEU A O 1
ATOM 763 N N . LEU A 1 101 ? 0.350 2.421 -6.418 1.00 96.94 101 LEU A N 1
ATOM 764 C CA . LEU A 1 101 ? -0.345 3.608 -5.903 1.00 96.94 101 LEU A CA 1
ATOM 765 C C . LEU A 1 101 ? -1.785 3.281 -5.496 1.00 96.94 101 LEU A C 1
ATOM 767 O O . LEU A 1 101 ? -2.195 3.583 -4.383 1.00 96.94 101 LEU A O 1
ATOM 771 N N . VAL A 1 102 ? -2.544 2.586 -6.343 1.00 97.81 102 VAL A N 1
ATOM 772 C CA . VAL A 1 102 ? -3.925 2.193 -6.008 1.00 97.81 102 VAL A CA 1
ATOM 773 C C . VAL A 1 102 ? -3.942 1.185 -4.857 1.00 97.81 102 VAL A C 1
ATOM 775 O O . VAL A 1 102 ? -4.809 1.251 -3.992 1.00 97.81 102 VAL A O 1
ATOM 778 N N . CYS A 1 103 ? -2.962 0.284 -4.793 1.00 98.62 103 CYS A N 1
ATOM 779 C CA . CYS A 1 103 ? -2.775 -0.603 -3.649 1.00 98.62 103 CYS A CA 1
ATOM 780 C C . CYS A 1 103 ? -2.503 0.151 -2.339 1.00 98.62 103 CYS A C 1
ATOM 782 O O . CYS A 1 103 ? -2.987 -0.285 -1.296 1.00 98.62 103 CYS A O 1
ATOM 784 N N . HIS A 1 104 ? -1.752 1.255 -2.381 1.00 97.94 104 HIS A N 1
ATOM 785 C CA . HIS A 1 104 ? -1.556 2.143 -1.235 1.00 97.94 104 HIS A CA 1
ATOM 786 C C . HIS A 1 104 ? -2.885 2.771 -0.803 1.00 97.94 104 HIS A C 1
ATOM 788 O O . HIS A 1 104 ? -3.266 2.644 0.357 1.00 97.94 104 HIS A O 1
ATOM 794 N N . GLU A 1 105 ? -3.654 3.327 -1.739 1.00 96.75 105 GLU A N 1
ATOM 795 C CA . GLU A 1 105 ? -4.966 3.911 -1.429 1.00 96.75 105 GLU A CA 1
ATOM 796 C C . GLU A 1 105 ? -5.938 2.876 -0.838 1.00 96.75 105 GLU A C 1
ATOM 798 O O . GLU A 1 105 ? -6.563 3.094 0.196 1.00 96.75 105 GLU A O 1
ATOM 803 N N . LEU A 1 106 ? -5.987 1.669 -1.406 1.00 97.38 106 LEU A N 1
ATOM 804 C CA . LEU A 1 106 ? -6.743 0.556 -0.822 1.00 97.38 106 LEU A CA 1
ATOM 805 C C . LEU A 1 106 ? -6.222 0.165 0.569 1.00 97.38 106 LEU A C 1
ATOM 807 O O . LEU A 1 106 ? -6.997 -0.241 1.436 1.00 97.38 106 LEU A O 1
ATOM 811 N N . GLY A 1 107 ? -4.922 0.320 0.807 1.00 96.94 107 GLY A N 1
ATOM 812 C CA . GLY A 1 107 ? -4.298 0.136 2.109 1.00 96.94 107 GLY A CA 1
ATOM 813 C C . GLY A 1 107 ? -4.846 1.067 3.183 1.00 96.94 107 GLY A C 1
ATOM 814 O O . GLY A 1 107 ? -4.920 0.649 4.337 1.00 96.94 107 GLY A O 1
ATOM 815 N N . HIS A 1 108 ? -5.333 2.261 2.836 1.00 95.62 108 HIS A N 1
ATOM 816 C CA . HIS A 1 108 ? -6.034 3.101 3.804 1.00 95.62 108 HIS A CA 1
ATOM 817 C C . HIS A 1 108 ? -7.339 2.469 4.300 1.00 95.62 108 HIS A C 1
ATOM 819 O O . HIS A 1 108 ? -7.666 2.628 5.472 1.00 95.62 108 HIS A O 1
ATOM 825 N N . PHE A 1 109 ? -8.057 1.707 3.475 1.00 94.50 109 PHE A N 1
ATOM 826 C CA . PHE A 1 109 ? -9.304 1.061 3.899 1.00 94.50 109 PHE A CA 1
ATOM 827 C C . PHE A 1 109 ? -9.078 -0.286 4.596 1.00 94.50 109 PHE A C 1
ATOM 829 O O . PHE A 1 109 ? -9.762 -0.613 5.564 1.00 94.50 109 PHE A O 1
ATOM 836 N N . PHE A 1 110 ? -8.117 -1.080 4.115 1.00 95.44 110 PHE A N 1
ATOM 837 C CA . PHE A 1 110 ? -7.928 -2.467 4.561 1.00 95.44 110 PHE A CA 1
ATOM 838 C C . PHE A 1 110 ? -6.724 -2.681 5.490 1.00 95.44 110 PHE A C 1
ATOM 840 O O . PHE A 1 110 ? -6.674 -3.688 6.195 1.00 95.44 110 PHE A O 1
ATOM 847 N N . GLY A 1 111 ? -5.745 -1.772 5.498 1.00 94.62 111 GLY A N 1
ATOM 848 C CA . GLY A 1 111 ? -4.456 -1.968 6.173 1.00 94.62 111 GLY A CA 1
ATOM 849 C C . GLY A 1 111 ? -4.535 -1.977 7.698 1.00 94.62 111 GLY A C 1
ATOM 850 O O . GLY A 1 111 ? -3.689 -2.584 8.353 1.00 94.62 111 GLY A O 1
ATOM 851 N N . GLY A 1 112 ? -5.576 -1.361 8.260 1.00 92.50 112 GLY A N 1
ATOM 852 C CA . GLY A 1 112 ? -5.815 -1.343 9.697 1.00 92.50 112 GLY A CA 1
ATOM 853 C C . GLY A 1 112 ? -4.750 -0.579 10.487 1.00 92.50 112 GLY A C 1
ATOM 854 O O . GLY A 1 112 ? -4.077 0.319 9.983 1.00 92.50 112 GLY A O 1
ATOM 855 N N . PHE A 1 113 ? -4.618 -0.937 11.759 1.00 92.31 113 PHE A N 1
ATOM 856 C CA . PHE A 1 113 ? -3.781 -0.246 12.732 1.00 92.31 113 PHE A CA 1
ATOM 857 C C . PHE A 1 113 ? -2.317 -0.077 12.286 1.00 92.31 113 PHE A C 1
ATOM 859 O O . PHE A 1 113 ? -1.703 -1.051 11.838 1.00 92.31 113 PHE A O 1
ATOM 866 N N . PRO A 1 114 ? -1.692 1.092 12.534 1.00 91.38 114 PRO A N 1
ATOM 867 C CA . PRO A 1 114 ? -2.276 2.289 13.157 1.00 91.38 114 PRO A CA 1
ATOM 868 C C . PRO A 1 114 ? -3.214 3.070 12.234 1.00 91.38 114 PRO A C 1
ATOM 870 O O . PRO A 1 114 ? -3.064 3.012 11.021 1.00 91.38 114 PRO A O 1
ATOM 873 N N . PHE A 1 115 ? -4.140 3.841 12.805 1.00 88.56 115 PHE A N 1
ATOM 874 C CA . PHE A 1 115 ? -5.087 4.674 12.050 1.00 88.56 115 PHE A CA 1
ATOM 875 C C . PHE A 1 115 ? -4.672 6.154 12.028 1.00 88.56 115 PHE A C 1
ATOM 877 O O . PHE A 1 115 ? -3.945 6.612 12.915 1.00 88.56 115 PHE A O 1
ATOM 884 N N . LYS A 1 116 ? -5.132 6.916 11.028 1.00 84.31 116 LYS A N 1
ATOM 885 C CA . LYS A 1 116 ? -4.973 8.379 10.963 1.00 84.31 116 LYS A CA 1
ATOM 886 C C . LYS A 1 116 ? -5.757 9.068 12.099 1.00 84.31 116 LYS A C 1
ATOM 888 O O . LYS A 1 116 ? -6.763 8.521 12.532 1.00 84.31 116 LYS A O 1
ATOM 893 N N . PRO A 1 117 ? -5.346 10.252 12.590 1.00 65.62 117 PRO A N 1
ATOM 894 C CA . PRO A 1 117 ? -6.012 10.929 13.713 1.00 65.62 117 PRO A CA 1
ATOM 895 C C . PRO A 1 117 ? -7.405 11.477 13.373 1.00 65.62 117 PRO A C 1
ATOM 897 O O . PRO A 1 117 ? -8.229 11.653 14.261 1.00 65.62 117 PRO A O 1
ATOM 900 N N . GLU A 1 118 ? -7.673 11.737 12.091 1.00 57.72 118 GLU A N 1
ATOM 901 C CA . GLU A 1 118 ? -8.884 12.398 11.574 1.00 57.72 118 GLU A CA 1
ATOM 902 C C . GLU A 1 118 ? -10.150 11.520 11.609 1.00 57.72 118 GLU A C 1
ATOM 904 O O . GLU A 1 118 ? -11.178 11.877 11.032 1.00 57.72 118 GLU A O 1
ATOM 909 N N . ASN A 1 119 ? -10.109 10.369 12.284 1.00 62.75 119 ASN A N 1
ATOM 910 C CA . ASN A 1 119 ? -11.284 9.513 12.407 1.00 62.75 119 ASN A CA 1
ATOM 911 C C . ASN A 1 119 ? -12.373 10.237 13.205 1.00 62.75 119 ASN A C 1
ATOM 913 O O . ASN A 1 119 ? -12.102 10.910 14.199 1.00 62.75 119 ASN A O 1
ATOM 917 N N . THR A 1 120 ? -13.621 10.090 12.769 1.00 51.38 120 THR A N 1
ATOM 918 C CA . THR A 1 120 ? -14.766 10.798 13.345 1.00 51.38 120 THR A CA 1
ATOM 919 C C . THR A 1 120 ? -14.898 10.503 14.849 1.00 51.38 120 THR A C 1
ATOM 921 O O . THR A 1 120 ? -15.125 9.346 15.218 1.00 51.38 120 THR A O 1
ATOM 924 N N . PRO A 1 121 ? -14.787 11.511 15.741 1.00 49.03 121 PRO A N 1
ATOM 925 C CA . PRO A 1 121 ? -14.993 11.311 17.171 1.00 49.03 121 PRO A CA 1
ATOM 926 C C . PRO A 1 121 ? -16.369 10.690 17.445 1.00 49.03 121 PRO A C 1
ATOM 928 O O . PRO A 1 121 ? -17.387 11.200 16.983 1.00 49.03 121 PRO A O 1
ATOM 931 N N . GLY A 1 122 ? -16.399 9.580 18.189 1.00 54.66 122 GLY A N 1
ATOM 932 C CA . GLY A 1 122 ? -17.631 8.839 18.487 1.00 54.66 122 GLY A CA 1
ATOM 933 C C . GLY A 1 122 ? -18.029 7.773 17.458 1.00 54.66 122 GLY A C 1
ATOM 934 O O . GLY A 1 122 ? -19.083 7.162 17.624 1.00 54.66 122 GLY A O 1
ATOM 935 N N . ALA A 1 123 ? -17.205 7.514 16.436 1.00 60.47 123 ALA A N 1
ATOM 936 C CA . ALA A 1 123 ? -17.424 6.410 15.506 1.00 60.47 123 ALA A CA 1
ATOM 937 C C . ALA A 1 123 ? -17.404 5.042 16.219 1.00 60.47 123 ALA A C 1
ATOM 939 O O . ALA A 1 123 ? -16.578 4.765 17.094 1.00 60.47 123 ALA A O 1
ATOM 940 N N . THR A 1 124 ? -18.344 4.185 15.834 1.00 64.88 124 THR A N 1
ATOM 941 C CA . THR A 1 124 ? -18.577 2.836 16.363 1.00 64.88 124 THR A CA 1
ATOM 942 C C . THR A 1 124 ? -18.090 1.762 15.379 1.00 64.88 124 THR A C 1
ATOM 944 O O . THR A 1 124 ? -17.746 2.061 14.242 1.00 64.88 124 THR A O 1
ATOM 947 N N . VAL A 1 125 ? -18.129 0.473 15.743 1.00 62.66 125 VAL A N 1
ATOM 948 C CA . VAL A 1 125 ? -17.931 -0.625 14.761 1.00 62.66 125 VAL A CA 1
ATOM 949 C C . VAL A 1 125 ? -19.003 -0.652 13.678 1.00 62.66 125 VAL A C 1
ATOM 951 O O . VAL A 1 125 ? -18.729 -1.090 12.564 1.00 62.66 125 VAL A O 1
ATOM 954 N N . ALA A 1 126 ? -20.214 -0.153 13.949 1.00 60.47 126 ALA A N 1
ATOM 955 C CA . ALA A 1 126 ? -21.189 0.033 12.875 1.00 60.47 126 ALA A CA 1
ATOM 956 C C . ALA A 1 126 ? -20.682 1.054 11.837 1.00 60.47 126 ALA A C 1
ATOM 958 O O . ALA A 1 126 ? -21.088 1.010 10.679 1.00 60.47 126 ALA A O 1
ATOM 959 N N . ASP A 1 127 ? -19.722 1.891 12.212 1.00 67.06 127 ASP A N 1
ATOM 960 C CA . ASP A 1 127 ? -19.021 2.826 11.348 1.00 67.06 127 ASP A CA 1
ATOM 961 C C . ASP A 1 127 ? -17.686 2.254 10.857 1.00 67.06 127 ASP A C 1
ATOM 963 O O . ASP A 1 127 ? -16.819 3.021 10.479 1.00 67.06 127 ASP A O 1
ATOM 967 N N . ALA A 1 128 ? -17.488 0.926 10.796 1.00 58.69 128 ALA A N 1
ATOM 968 C CA . ALA A 1 128 ? -16.221 0.310 10.362 1.00 58.69 128 ALA A CA 1
ATOM 969 C C . ALA A 1 128 ? -15.684 0.800 8.998 1.00 58.69 128 ALA A C 1
ATOM 971 O O . ALA A 1 128 ? -14.533 0.559 8.658 1.00 58.69 128 ALA A O 1
ATOM 972 N N . GLY A 1 129 ? -16.498 1.529 8.236 1.00 63.31 129 GLY A N 1
ATOM 973 C CA . GLY A 1 129 ? -16.065 2.257 7.060 1.00 63.31 129 GLY A CA 1
ATOM 974 C C . GLY A 1 129 ? -15.365 3.597 7.302 1.00 63.31 129 GLY A C 1
ATOM 975 O O . GLY A 1 129 ? -14.870 4.085 6.307 1.00 63.31 129 GLY A O 1
ATOM 976 N N . THR A 1 130 ? -15.323 4.199 8.502 1.00 71.06 130 THR A N 1
ATOM 977 C CA . THR A 1 130 ? -14.871 5.592 8.768 1.00 71.06 130 THR A CA 1
ATOM 978 C C . THR A 1 130 ? -13.417 5.745 9.199 1.00 71.06 130 THR A C 1
ATOM 980 O O . THR A 1 130 ? -12.981 6.868 9.444 1.00 71.06 130 THR A O 1
ATOM 983 N N . PHE A 1 131 ? -12.674 4.648 9.327 1.00 84.19 131 PHE A N 1
ATOM 984 C CA . PHE A 1 131 ? -11.294 4.667 9.803 1.00 84.19 131 PHE A CA 1
ATOM 985 C C . PHE A 1 131 ? -10.333 4.458 8.644 1.00 84.19 131 PHE A C 1
ATOM 987 O O . PHE A 1 131 ? -10.471 3.491 7.898 1.00 84.19 131 PHE A O 1
ATOM 994 N N . LEU A 1 132 ? -9.347 5.344 8.520 1.00 90.31 132 LEU A N 1
ATOM 995 C CA . LEU A 1 132 ? -8.281 5.196 7.535 1.00 90.31 132 LEU A CA 1
ATOM 996 C C . LEU A 1 132 ? -6.996 4.751 8.223 1.00 90.31 132 LEU A C 1
ATOM 998 O O . LEU A 1 132 ? -6.576 5.347 9.217 1.00 90.31 132 LEU A O 1
ATOM 1002 N N . ALA A 1 133 ? -6.350 3.721 7.689 1.00 93.31 133 ALA A N 1
ATOM 1003 C CA . ALA A 1 133 ? -5.016 3.315 8.102 1.00 93.31 133 ALA A CA 1
ATOM 1004 C C . ALA A 1 133 ? -4.015 4.464 7.895 1.00 93.31 133 ALA A C 1
ATOM 1006 O O . ALA A 1 133 ? -4.175 5.299 6.999 1.00 93.31 133 ALA A O 1
ATOM 1007 N N . SER A 1 134 ? -2.969 4.514 8.712 1.00 93.44 134 SER A N 1
ATOM 1008 C CA . SER A 1 134 ? -1.863 5.454 8.546 1.00 93.44 134 SER A CA 1
ATOM 1009 C C . SER A 1 134 ? -1.139 5.247 7.215 1.00 93.44 134 SER A C 1
ATOM 1011 O O . SER A 1 134 ? -1.246 4.193 6.592 1.00 93.44 134 SER A O 1
ATOM 1013 N N . GLU A 1 135 ? -0.347 6.236 6.802 1.00 94.50 135 GLU A N 1
ATOM 1014 C CA . GLU A 1 135 ? 0.458 6.154 5.572 1.00 94.50 135 GLU A CA 1
ATOM 1015 C C . GLU A 1 135 ? 1.414 4.952 5.571 1.00 94.50 135 GLU A C 1
ATOM 1017 O O . GLU A 1 135 ? 1.520 4.224 4.585 1.00 94.50 135 GLU A O 1
ATOM 1022 N N . GLY A 1 136 ? 2.057 4.682 6.712 1.00 96.12 136 GLY A N 1
ATOM 1023 C CA . GLY A 1 136 ? 2.907 3.502 6.871 1.00 96.12 136 GLY A CA 1
ATOM 1024 C C . GLY A 1 136 ? 2.125 2.186 6.792 1.00 96.12 136 GLY A C 1
ATOM 1025 O O . GLY A 1 136 ? 2.572 1.239 6.146 1.00 96.12 136 GLY A O 1
ATOM 1026 N N . SER A 1 137 ? 0.935 2.108 7.395 1.00 96.44 137 SER A N 1
ATOM 1027 C CA . SER A 1 137 ? 0.087 0.912 7.285 1.00 96.44 137 SER A CA 1
ATOM 1028 C C . SER A 1 137 ? -0.430 0.686 5.867 1.00 96.44 137 SER A C 1
ATOM 1030 O O . SER A 1 137 ? -0.516 -0.462 5.430 1.00 96.44 137 SER A O 1
ATOM 1032 N N . ALA A 1 138 ? -0.728 1.760 5.137 1.00 97.62 138 ALA A N 1
ATOM 1033 C CA . ALA A 1 138 ? -1.137 1.701 3.743 1.00 97.62 138 ALA A CA 1
ATOM 1034 C C . ALA A 1 138 ? -0.018 1.150 2.841 1.00 97.62 138 ALA A C 1
ATOM 1036 O O . ALA A 1 138 ? -0.247 0.187 2.109 1.00 97.62 138 ALA A O 1
ATOM 1037 N N . ASP A 1 139 ? 1.213 1.662 2.966 1.00 98.50 139 ASP A N 1
ATOM 1038 C CA . ASP A 1 139 ? 2.395 1.137 2.254 1.00 98.50 139 ASP A CA 1
ATOM 1039 C C . ASP A 1 139 ? 2.673 -0.338 2.585 1.00 98.50 139 ASP A C 1
ATOM 1041 O O . ASP A 1 139 ? 2.993 -1.154 1.708 1.00 98.50 139 ASP A O 1
ATOM 1045 N N . TYR A 1 140 ? 2.535 -0.693 3.864 1.00 98.44 140 TYR A N 1
ATOM 1046 C CA . TYR A 1 140 ? 2.737 -2.057 4.337 1.00 98.44 140 TYR A CA 1
ATOM 1047 C C . TYR A 1 140 ? 1.703 -3.011 3.732 1.00 98.44 140 TYR A C 1
ATOM 1049 O O . TYR A 1 140 ? 2.060 -4.057 3.191 1.00 98.44 140 TYR A O 1
ATOM 1057 N N . PHE A 1 141 ? 0.422 -2.637 3.753 1.00 98.38 141 PHE A N 1
ATOM 1058 C CA . PHE A 1 141 ? -0.649 -3.410 3.128 1.00 98.38 141 PHE A CA 1
ATOM 1059 C C . PHE A 1 141 ? -0.462 -3.548 1.614 1.00 98.38 141 PHE A C 1
ATOM 1061 O O . PHE A 1 141 ? -0.627 -4.645 1.066 1.00 98.38 141 PHE A O 1
ATOM 1068 N N . ALA A 1 142 ? -0.100 -2.450 0.945 1.00 98.62 142 ALA A N 1
ATOM 1069 C CA . ALA A 1 142 ? 0.058 -2.398 -0.501 1.00 98.62 142 ALA A CA 1
ATOM 1070 C C . ALA A 1 142 ? 1.023 -3.476 -1.000 1.00 98.62 142 ALA A C 1
ATOM 1072 O O . ALA A 1 142 ? 0.739 -4.173 -1.971 1.00 98.62 142 ALA A O 1
ATOM 1073 N N . THR A 1 143 ? 2.134 -3.655 -0.290 1.00 98.75 143 THR A N 1
ATOM 1074 C CA . THR A 1 143 ? 3.195 -4.598 -0.655 1.00 98.75 143 THR A CA 1
ATOM 1075 C C . THR A 1 143 ? 3.019 -5.990 -0.061 1.00 98.75 143 THR A C 1
ATOM 1077 O O . THR A 1 143 ? 3.421 -6.969 -0.689 1.00 98.75 143 THR A O 1
ATOM 1080 N N . LYS A 1 144 ? 2.383 -6.103 1.109 1.00 98.00 144 LYS A N 1
ATOM 1081 C CA . LYS A 1 144 ? 2.117 -7.390 1.761 1.00 98.00 144 LYS A CA 1
ATOM 1082 C C . LYS A 1 144 ? 0.986 -8.175 1.094 1.00 98.00 144 LYS A C 1
ATOM 1084 O O . LYS A 1 144 ? 1.103 -9.382 0.898 1.00 98.00 144 LYS A O 1
ATOM 1089 N N . GLU A 1 145 ? -0.127 -7.510 0.784 1.00 96.75 145 GLU A N 1
ATOM 1090 C CA . GLU A 1 145 ? -1.362 -8.174 0.344 1.00 96.75 145 GLU A CA 1
ATOM 1091 C C . GLU A 1 145 ? -1.752 -7.804 -1.082 1.00 96.75 145 GLU A C 1
ATOM 1093 O O . GLU A 1 145 ? -1.974 -8.684 -1.916 1.00 96.75 145 GLU A O 1
ATOM 1098 N N . CYS A 1 146 ? -1.848 -6.506 -1.373 1.00 98.50 146 CYS A N 1
ATOM 1099 C CA . CYS A 1 146 ? -2.407 -6.051 -2.642 1.00 98.50 146 CYS A CA 1
ATOM 1100 C C . CYS A 1 146 ? -1.510 -6.416 -3.829 1.00 98.50 146 CYS A C 1
ATOM 1102 O O . CYS A 1 146 ? -1.994 -7.008 -4.791 1.00 98.50 146 CYS A O 1
ATOM 1104 N N . ALA A 1 147 ? -0.200 -6.190 -3.719 1.00 98.25 147 ALA A N 1
ATOM 1105 C CA . ALA A 1 147 ? 0.789 -6.568 -4.725 1.00 98.25 147 ALA A CA 1
ATOM 1106 C C . ALA A 1 147 ? 0.700 -8.052 -5.121 1.00 98.25 147 ALA A C 1
ATOM 1108 O O . ALA A 1 147 ? 0.717 -8.388 -6.306 1.00 98.25 147 ALA A O 1
ATOM 1109 N N . TRP A 1 148 ? 0.525 -8.948 -4.140 1.00 96.44 148 TRP A N 1
ATOM 1110 C CA . TRP A 1 148 ? 0.305 -10.366 -4.420 1.00 96.44 148 TRP A CA 1
ATOM 1111 C C . TRP A 1 148 ? -0.954 -10.594 -5.253 1.00 96.44 148 TRP A C 1
ATOM 1113 O O . TRP A 1 148 ? -0.899 -11.306 -6.246 1.00 96.44 148 TRP A O 1
ATOM 1123 N N . ARG A 1 149 ? -2.081 -9.971 -4.900 1.00 96.31 149 ARG A N 1
ATOM 1124 C CA . ARG A 1 149 ? -3.339 -10.125 -5.650 1.00 96.31 149 ARG A CA 1
ATOM 1125 C C . ARG A 1 149 ? -3.263 -9.578 -7.067 1.00 96.31 149 ARG A C 1
ATOM 1127 O O . ARG A 1 149 ? -3.877 -10.150 -7.959 1.00 96.31 149 ARG A O 1
ATOM 1134 N N . VAL A 1 150 ? -2.536 -8.482 -7.251 1.00 97.69 150 VAL A N 1
ATOM 1135 C CA . VAL A 1 150 ? -2.390 -7.821 -8.546 1.00 97.69 150 VAL A CA 1
ATOM 1136 C C . VAL A 1 150 ? -1.519 -8.638 -9.498 1.00 97.69 150 VAL A C 1
ATOM 1138 O O . VAL A 1 150 ? -1.846 -8.738 -10.677 1.00 97.69 150 VAL A O 1
ATOM 1141 N N . TRP A 1 151 ? -0.429 -9.233 -9.004 1.00 98.25 151 TRP A N 1
ATOM 1142 C CA . TRP A 1 151 ? 0.566 -9.887 -9.860 1.00 98.25 151 TRP A CA 1
ATOM 1143 C C . TRP A 1 151 ? 0.587 -11.417 -9.769 1.00 98.25 151 TRP A C 1
ATOM 1145 O O . TRP A 1 151 ? 1.335 -12.055 -10.512 1.00 98.25 151 TRP A O 1
ATOM 1155 N N . ALA A 1 152 ? -0.208 -12.042 -8.896 1.00 96.19 152 ALA A N 1
ATOM 1156 C CA . ALA A 1 152 ? -0.266 -13.499 -8.796 1.00 96.19 152 ALA A CA 1
ATOM 1157 C C . ALA A 1 152 ? -0.612 -14.139 -10.150 1.00 96.19 152 ALA A C 1
ATOM 1159 O O . ALA A 1 152 ? -1.639 -13.848 -10.757 1.00 96.19 152 ALA A O 1
ATOM 1160 N N . GLY A 1 153 ? 0.249 -15.053 -10.602 1.00 95.88 153 GLY A N 1
ATOM 1161 C CA . GLY A 1 153 ? 0.070 -15.777 -11.863 1.00 95.88 153 GLY A CA 1
ATOM 1162 C C . GLY A 1 153 ? 0.527 -15.030 -13.120 1.00 95.88 153 GLY A C 1
ATOM 1163 O O . GLY A 1 153 ? 0.459 -15.615 -14.199 1.00 95.88 153 GLY A O 1
ATOM 1164 N N . ASP A 1 154 ? 1.025 -13.794 -13.011 1.00 96.94 154 ASP A N 1
ATOM 1165 C CA . ASP A 1 154 ? 1.604 -13.086 -14.157 1.00 96.94 154 ASP A CA 1
ATOM 1166 C C . ASP A 1 154 ? 2.908 -13.781 -14.619 1.00 96.94 154 ASP A C 1
ATOM 1168 O O . ASP A 1 154 ? 3.847 -13.928 -13.822 1.00 96.94 154 ASP A O 1
ATOM 1172 N N . PRO A 1 155 ? 3.004 -14.215 -15.892 1.00 96.12 155 PRO 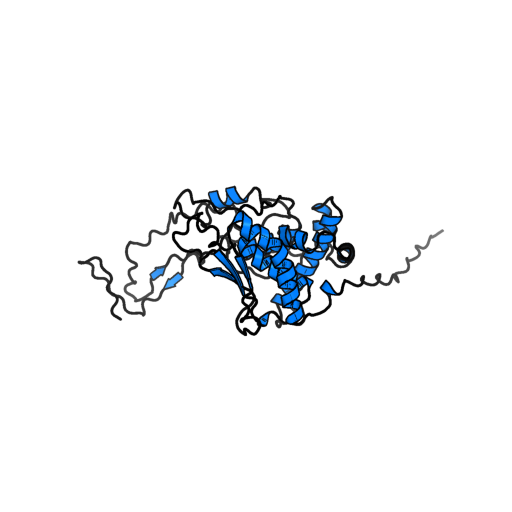A N 1
ATOM 1173 C CA . PRO A 1 155 ? 4.178 -14.915 -16.411 1.00 96.12 155 PRO A CA 1
ATOM 1174 C C . PRO A 1 155 ? 5.442 -14.045 -16.483 1.00 96.12 155 PRO A C 1
ATOM 1176 O O . PRO A 1 155 ? 6.530 -14.592 -16.653 1.00 96.12 155 PRO A O 1
ATOM 1179 N N . ASN A 1 156 ? 5.331 -12.720 -16.345 1.00 96.38 156 ASN A N 1
ATOM 1180 C CA . ASN A 1 156 ? 6.469 -11.801 -16.399 1.00 96.38 156 ASN A CA 1
ATOM 1181 C C . ASN A 1 156 ? 7.193 -11.638 -15.055 1.00 96.38 156 ASN A C 1
ATOM 1183 O O . ASN A 1 156 ? 8.301 -11.103 -15.023 1.00 96.38 156 ASN A O 1
ATOM 1187 N N . ASN A 1 157 ? 6.614 -12.106 -13.942 1.00 97.75 157 ASN A N 1
ATOM 1188 C CA . ASN A 1 157 ? 7.218 -11.950 -12.613 1.00 97.75 157 ASN A CA 1
ATOM 1189 C C . ASN A 1 157 ? 8.673 -12.469 -12.507 1.00 97.75 157 ASN A C 1
ATOM 1191 O O . ASN A 1 157 ? 9.491 -11.781 -11.893 1.00 97.75 157 ASN A O 1
ATOM 1195 N N . PRO A 1 158 ? 9.068 -13.604 -13.128 1.00 96.94 158 PRO A N 1
ATOM 1196 C CA . PRO A 1 158 ? 10.445 -14.096 -13.037 1.00 96.94 158 PRO A CA 1
ATOM 1197 C C . PRO A 1 158 ? 11.507 -13.127 -13.587 1.00 96.94 158 PRO A C 1
ATOM 1199 O O . PRO A 1 158 ? 12.654 -13.162 -13.136 1.00 96.94 158 PRO A O 1
ATOM 1202 N N . ALA A 1 159 ? 11.152 -12.238 -14.527 1.00 96.50 159 ALA A N 1
ATOM 1203 C CA . ALA A 1 159 ? 12.089 -11.270 -15.108 1.00 96.50 159 ALA A CA 1
ATOM 1204 C C . ALA A 1 159 ? 12.644 -10.292 -14.055 1.00 96.50 159 ALA A C 1
ATOM 1206 O O . ALA A 1 159 ? 13.813 -9.897 -14.108 1.00 96.50 159 ALA A O 1
ATOM 1207 N N . PHE A 1 160 ? 11.844 -9.971 -13.032 1.00 97.81 160 PHE A N 1
ATOM 1208 C CA . PHE A 1 160 ? 12.213 -9.012 -11.991 1.00 97.81 160 PHE A CA 1
ATOM 1209 C C . PHE A 1 160 ? 13.347 -9.504 -11.093 1.00 97.81 160 PHE A C 1
ATOM 1211 O O . PHE A 1 160 ? 14.075 -8.694 -10.511 1.00 97.81 160 PHE A O 1
ATOM 1218 N N . ARG A 1 161 ? 13.579 -10.823 -11.033 1.00 97.12 161 ARG A N 1
ATOM 1219 C CA . ARG A 1 161 ? 14.695 -11.393 -10.275 1.00 97.12 161 ARG A CA 1
ATOM 1220 C C . ARG A 1 161 ? 16.039 -10.817 -10.713 1.00 97.12 161 ARG A C 1
ATOM 1222 O O . ARG A 1 161 ? 16.927 -10.649 -9.880 1.00 97.12 161 ARG A O 1
ATOM 1229 N N . ALA A 1 162 ? 16.217 -10.547 -12.004 1.00 95.50 162 ALA A N 1
ATOM 1230 C CA . ALA A 1 162 ? 17.490 -10.081 -12.541 1.00 95.50 162 ALA A CA 1
ATOM 1231 C C . ALA A 1 162 ? 17.788 -8.613 -12.209 1.00 95.50 162 ALA A C 1
ATOM 1233 O O . ALA A 1 162 ? 18.957 -8.271 -12.031 1.00 95.50 162 ALA A O 1
ATOM 1234 N N . VAL A 1 163 ? 16.749 -7.785 -12.079 1.00 95.75 163 VAL A N 1
ATOM 1235 C CA . VAL A 1 163 ? 16.862 -6.326 -11.914 1.00 95.75 163 VAL A CA 1
ATOM 1236 C C . VAL A 1 163 ? 16.694 -5.850 -10.474 1.00 95.75 163 VAL A C 1
ATOM 1238 O O . VAL A 1 163 ? 17.184 -4.775 -10.136 1.00 95.75 163 VAL A O 1
ATOM 1241 N N . VAL A 1 164 ? 16.030 -6.629 -9.611 1.00 97.12 164 VAL A N 1
ATOM 1242 C CA . VAL A 1 164 ? 15.889 -6.265 -8.197 1.00 97.12 164 VAL A CA 1
ATOM 1243 C C . VAL A 1 164 ? 17.283 -6.144 -7.560 1.00 97.12 164 VAL A C 1
ATOM 1245 O O . VAL A 1 164 ? 18.130 -7.025 -7.793 1.00 97.12 164 VAL A O 1
ATOM 1248 N N . PRO A 1 165 ? 17.551 -5.087 -6.760 1.00 96.62 165 PRO A N 1
ATOM 1249 C CA . PRO A 1 165 ? 18.829 -4.932 -6.076 1.00 96.62 165 PRO A CA 1
ATOM 1250 C C . PRO A 1 165 ? 19.184 -6.169 -5.260 1.00 96.62 165 PRO A C 1
ATOM 1252 O O . PRO A 1 165 ? 18.306 -6.861 -4.738 1.00 96.62 165 PRO A O 1
ATOM 1255 N N . ARG A 1 166 ? 20.484 -6.449 -5.126 1.00 97.00 166 ARG A N 1
ATOM 1256 C CA . ARG A 1 166 ? 20.968 -7.669 -4.469 1.00 97.00 166 ARG A CA 1
ATOM 1257 C C . ARG A 1 166 ? 20.387 -7.832 -3.062 1.00 97.00 166 ARG A C 1
ATOM 1259 O O . ARG A 1 166 ? 19.937 -8.928 -2.739 1.00 97.00 166 ARG A O 1
ATOM 1266 N N . ALA A 1 167 ? 20.345 -6.764 -2.261 1.00 97.50 167 ALA A N 1
ATOM 1267 C CA . ALA A 1 167 ? 19.772 -6.835 -0.919 1.00 97.50 167 ALA A CA 1
ATOM 1268 C C . ALA A 1 167 ? 18.271 -7.171 -0.946 1.00 97.50 167 ALA A C 1
ATOM 1270 O O . ALA A 1 167 ? 17.798 -7.942 -0.115 1.00 97.50 167 ALA A O 1
ATOM 1271 N N . GLY A 1 168 ? 17.524 -6.646 -1.923 1.00 98.00 168 GLY A N 1
ATOM 1272 C CA . GLY A 1 168 ? 16.116 -6.995 -2.135 1.00 98.00 168 GLY A CA 1
ATOM 1273 C C . GLY A 1 168 ? 15.936 -8.454 -2.552 1.00 98.00 168 GLY A C 1
ATOM 1274 O O . GLY A 1 168 ? 15.088 -9.156 -2.005 1.00 98.00 168 GLY A O 1
ATOM 1275 N N . ARG A 1 169 ? 16.793 -8.943 -3.455 1.00 98.25 169 ARG A N 1
ATOM 1276 C CA . ARG A 1 169 ? 16.809 -10.345 -3.887 1.00 98.25 169 ARG A CA 1
ATOM 1277 C C . ARG A 1 169 ? 17.004 -11.297 -2.712 1.00 98.25 169 ARG A C 1
ATOM 1279 O O . ARG A 1 169 ? 16.218 -12.218 -2.551 1.00 98.25 169 ARG A O 1
ATOM 1286 N N . GLU A 1 170 ? 18.016 -11.045 -1.883 1.00 98.25 170 GLU A N 1
ATOM 1287 C CA . GLU A 1 170 ? 18.327 -11.865 -0.706 1.00 98.25 170 GLU A CA 1
ATOM 1288 C C . GLU A 1 170 ? 17.170 -11.856 0.305 1.00 98.25 170 GLU A C 1
ATOM 1290 O O . GLU A 1 170 ? 16.817 -12.899 0.852 1.00 98.25 170 GLU A O 1
ATOM 1295 N N . LYS A 1 171 ? 16.525 -10.703 0.519 1.00 98.25 171 LYS A N 1
ATOM 1296 C CA . LYS A 1 171 ? 15.336 -10.599 1.377 1.00 98.25 171 LYS A CA 1
ATOM 1297 C C . LYS A 1 171 ? 14.177 -11.461 0.861 1.00 98.25 171 LYS A C 1
ATOM 1299 O O . LYS A 1 171 ? 13.625 -12.236 1.635 1.00 98.25 171 LYS A O 1
ATOM 1304 N N . CYS A 1 172 ? 13.849 -11.376 -0.429 1.00 98.56 172 CYS A N 1
ATOM 1305 C CA . CYS A 1 172 ? 12.798 -12.195 -1.038 1.00 98.56 172 CYS A CA 1
ATOM 1306 C C . CYS A 1 172 ? 13.145 -13.695 -1.040 1.00 98.56 172 CYS A C 1
ATOM 1308 O O . CYS A 1 172 ? 12.286 -14.514 -0.717 1.00 98.56 172 CYS A O 1
ATOM 1310 N N . ASP A 1 173 ? 14.398 -14.049 -1.356 1.00 98.38 173 ASP A N 1
ATOM 1311 C CA . ASP A 1 173 ? 14.898 -15.434 -1.363 1.00 98.38 173 ASP A CA 1
ATOM 1312 C C . ASP A 1 173 ? 14.768 -16.088 0.019 1.00 98.38 173 ASP A C 1
ATOM 1314 O O . ASP A 1 173 ? 14.403 -17.259 0.119 1.00 98.38 173 ASP A O 1
ATOM 1318 N N . ASN A 1 174 ? 15.031 -15.321 1.081 1.00 97.88 174 ASN A N 1
ATOM 1319 C CA . ASN A 1 174 ? 14.936 -15.792 2.460 1.00 97.88 174 ASN A CA 1
ATOM 1320 C C . ASN A 1 174 ? 13.495 -15.854 2.982 1.00 97.88 174 ASN A C 1
ATOM 1322 O O . ASN A 1 174 ? 13.181 -16.728 3.784 1.00 97.88 174 ASN A O 1
ATOM 1326 N N . ALA A 1 175 ? 12.635 -14.923 2.565 1.00 97.56 175 ALA A N 1
ATOM 1327 C CA . ALA A 1 175 ? 11.265 -14.830 3.064 1.00 97.56 175 ALA A CA 1
ATOM 1328 C C . ALA A 1 175 ? 10.336 -15.894 2.469 1.00 97.56 175 ALA A C 1
ATOM 1330 O O . ALA A 1 175 ? 9.417 -16.364 3.137 1.00 97.56 175 ALA A O 1
ATOM 1331 N N . TRP A 1 176 ? 10.566 -16.287 1.213 1.00 97.75 176 TRP A N 1
ATOM 1332 C CA . TRP A 1 176 ? 9.614 -17.103 0.469 1.00 97.75 176 TRP A CA 1
ATOM 1333 C C . TRP A 1 176 ? 10.258 -18.378 -0.070 1.00 97.75 176 TRP A C 1
ATOM 1335 O O . TRP A 1 176 ? 11.155 -18.345 -0.909 1.00 97.75 176 TRP A O 1
ATOM 1345 N N . HIS A 1 177 ? 9.745 -19.536 0.354 1.00 96.31 177 HIS A N 1
ATOM 1346 C CA . HIS A 1 177 ? 10.097 -20.832 -0.242 1.00 96.31 177 HIS A CA 1
ATOM 1347 C C . HIS A 1 177 ? 9.294 -21.147 -1.513 1.00 96.31 177 HIS A C 1
ATOM 1349 O O . HIS A 1 177 ? 9.782 -21.879 -2.378 1.00 96.31 177 HIS A O 1
ATOM 1355 N N . ASP A 1 178 ? 8.109 -20.559 -1.655 1.00 96.56 178 ASP A N 1
ATOM 1356 C CA . ASP A 1 178 ? 7.294 -20.648 -2.863 1.00 96.56 178 ASP A CA 1
ATOM 1357 C C . ASP A 1 178 ? 7.856 -19.752 -3.980 1.00 96.56 178 ASP A C 1
ATOM 1359 O O . ASP A 1 178 ? 8.166 -18.581 -3.759 1.00 96.56 178 ASP A O 1
ATOM 1363 N N . GLN A 1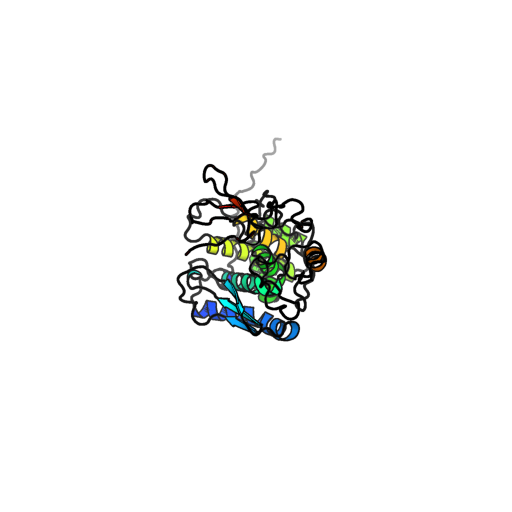 179 ? 7.996 -20.309 -5.187 1.00 97.75 179 GLN A N 1
ATOM 1364 C CA . GLN A 1 179 ? 8.593 -19.597 -6.321 1.00 97.75 179 GLN A CA 1
ATOM 1365 C C . GLN A 1 179 ? 7.710 -18.435 -6.790 1.00 97.75 179 GLN A C 1
ATOM 1367 O O . GLN A 1 179 ? 8.234 -17.357 -7.050 1.00 97.75 179 GLN A O 1
ATOM 1372 N N . ALA A 1 180 ? 6.388 -18.619 -6.844 1.00 97.75 180 ALA A N 1
ATOM 1373 C CA . ALA A 1 180 ? 5.486 -17.567 -7.306 1.00 97.75 180 ALA A CA 1
ATOM 1374 C C . ALA A 1 180 ? 5.501 -16.363 -6.351 1.00 97.75 180 ALA A C 1
ATOM 1376 O O . ALA A 1 180 ? 5.587 -15.220 -6.799 1.00 97.75 180 ALA A O 1
ATOM 1377 N N . ARG A 1 181 ? 5.491 -16.606 -5.034 1.00 97.56 181 ARG A N 1
ATOM 1378 C CA . ARG A 1 181 ? 5.647 -15.567 -4.003 1.00 97.56 181 ARG A CA 1
ATOM 1379 C C . ARG A 1 181 ? 6.992 -14.851 -4.102 1.00 97.56 181 ARG A C 1
ATOM 1381 O O . ARG A 1 181 ? 7.015 -13.625 -4.015 1.00 97.56 181 ARG A O 1
ATOM 1388 N N . ARG A 1 182 ? 8.094 -15.581 -4.327 1.00 98.19 182 ARG A N 1
ATOM 1389 C CA . ARG A 1 182 ? 9.416 -14.970 -4.566 1.00 98.19 182 ARG A CA 1
ATOM 1390 C C . ARG A 1 182 ? 9.410 -14.044 -5.775 1.00 98.19 182 ARG A C 1
ATOM 1392 O O . ARG A 1 182 ? 9.868 -12.912 -5.662 1.00 98.19 182 ARG A O 1
ATOM 1399 N N . ASP A 1 183 ? 8.876 -14.510 -6.900 1.00 98.50 183 ASP A N 1
ATOM 1400 C CA . ASP A 1 183 ? 8.891 -13.748 -8.148 1.00 98.50 183 ASP A CA 1
ATOM 1401 C C . ASP A 1 183 ? 8.050 -12.468 -8.038 1.00 98.50 183 ASP A C 1
ATOM 1403 O O . ASP A 1 183 ? 8.487 -11.397 -8.466 1.00 98.50 183 ASP A O 1
ATOM 1407 N N . VAL A 1 184 ? 6.892 -12.541 -7.371 1.00 98.62 184 VAL A N 1
ATOM 1408 C CA . VAL A 1 184 ? 6.104 -11.345 -7.045 1.00 98.62 184 VAL A CA 1
ATOM 1409 C C . VAL A 1 184 ? 6.852 -10.429 -6.076 1.00 98.62 184 VAL A C 1
ATOM 1411 O O . VAL A 1 184 ? 6.864 -9.224 -6.292 1.00 98.62 184 VAL A O 1
ATOM 1414 N N . CYS A 1 185 ? 7.527 -10.965 -5.053 1.00 98.75 185 CYS A N 1
ATOM 1415 C CA . CYS A 1 185 ? 8.328 -10.158 -4.129 1.00 98.75 185 CYS A CA 1
ATOM 1416 C C . CYS A 1 185 ? 9.387 -9.329 -4.874 1.00 98.75 185 CYS A C 1
ATOM 1418 O O . CYS A 1 185 ? 9.495 -8.129 -4.627 1.00 98.75 185 CYS A O 1
ATOM 1420 N N . TYR A 1 186 ? 10.113 -9.908 -5.840 1.00 98.75 186 TYR A N 1
ATOM 1421 C CA . TYR A 1 186 ? 11.084 -9.139 -6.627 1.00 98.75 186 TYR A CA 1
ATOM 1422 C C . TYR A 1 186 ? 10.425 -7.990 -7.395 1.00 98.75 186 TYR A C 1
ATOM 1424 O O . TYR A 1 186 ? 10.941 -6.873 -7.365 1.00 98.75 186 TYR A O 1
ATOM 1432 N N . ARG A 1 187 ? 9.287 -8.253 -8.055 1.00 98.62 187 ARG A N 1
ATOM 1433 C CA . ARG A 1 187 ? 8.524 -7.233 -8.788 1.00 98.62 187 ARG A CA 1
ATOM 1434 C C . ARG A 1 187 ? 8.069 -6.115 -7.864 1.00 98.62 187 ARG A C 1
ATOM 1436 O O . ARG A 1 187 ? 8.362 -4.958 -8.139 1.00 98.62 187 ARG A O 1
ATOM 1443 N N . THR A 1 188 ? 7.479 -6.463 -6.723 1.00 98.81 188 THR A N 1
ATOM 1444 C CA . THR A 1 188 ? 7.049 -5.506 -5.700 1.00 98.81 188 THR A CA 1
ATOM 1445 C C . THR A 1 188 ? 8.183 -4.583 -5.264 1.00 98.81 188 THR A C 1
ATOM 1447 O O . THR A 1 188 ? 7.980 -3.375 -5.187 1.00 98.81 188 THR A O 1
ATOM 1450 N N . LEU A 1 189 ? 9.384 -5.115 -5.006 1.00 98.69 189 LEU A N 1
ATOM 1451 C CA . LEU A 1 189 ? 10.519 -4.299 -4.557 1.00 98.69 189 LEU A CA 1
ATOM 1452 C C . LEU A 1 189 ? 11.070 -3.376 -5.652 1.00 98.69 189 LEU A C 1
ATOM 1454 O O . LEU A 1 189 ? 11.497 -2.263 -5.348 1.00 98.69 189 LEU A O 1
ATOM 1458 N N . VAL A 1 190 ? 11.058 -3.814 -6.913 1.00 98.19 190 VAL A N 1
ATOM 1459 C CA . VAL A 1 190 ? 11.428 -2.963 -8.056 1.00 98.19 190 VAL A CA 1
ATOM 1460 C C . VAL A 1 190 ? 10.411 -1.835 -8.212 1.00 98.19 190 VAL A C 1
ATOM 1462 O O . VAL A 1 190 ? 10.790 -0.667 -8.226 1.00 98.19 190 VAL A O 1
ATOM 1465 N N . THR A 1 191 ? 9.119 -2.165 -8.210 1.00 98.50 191 THR A N 1
ATOM 1466 C CA . THR A 1 191 ? 8.044 -1.176 -8.314 1.00 98.50 191 THR A CA 1
ATOM 1467 C C . THR A 1 191 ? 8.029 -0.204 -7.131 1.00 98.50 191 THR A C 1
ATOM 1469 O O . THR A 1 191 ? 7.764 0.976 -7.329 1.00 98.50 191 THR A O 1
ATOM 1472 N N . ALA A 1 192 ? 8.361 -0.643 -5.912 1.00 98.31 192 ALA A N 1
ATOM 1473 C CA . ALA A 1 192 ? 8.482 0.239 -4.748 1.00 98.31 192 ALA A CA 1
ATOM 1474 C C . ALA A 1 192 ? 9.563 1.320 -4.942 1.00 98.31 192 ALA A C 1
ATOM 1476 O O . ALA A 1 192 ? 9.356 2.482 -4.590 1.00 98.31 192 ALA A O 1
ATOM 1477 N N . LEU A 1 193 ? 10.700 0.968 -5.552 1.00 96.75 193 LEU A N 1
ATOM 1478 C CA . LEU A 1 193 ? 11.742 1.938 -5.906 1.00 96.75 193 LEU A CA 1
ATOM 1479 C C . LEU A 1 193 ? 11.256 2.919 -6.981 1.00 96.75 193 LEU A C 1
ATOM 1481 O O . LEU A 1 193 ? 11.532 4.116 -6.885 1.00 96.75 193 LEU A O 1
ATOM 1485 N N . ASP A 1 194 ? 10.501 2.440 -7.971 1.00 95.50 194 ASP A N 1
ATOM 1486 C CA . ASP A 1 194 ? 9.928 3.295 -9.016 1.00 95.50 194 ASP A CA 1
ATOM 1487 C C . ASP A 1 194 ? 8.836 4.228 -8.479 1.00 95.50 194 ASP A C 1
ATOM 1489 O O . ASP A 1 194 ? 8.806 5.402 -8.847 1.00 95.50 194 ASP A O 1
ATOM 1493 N N . VAL A 1 195 ? 8.017 3.775 -7.522 1.00 95.38 195 VAL A N 1
ATOM 1494 C CA . VAL A 1 195 ? 7.084 4.641 -6.784 1.00 95.38 195 VAL A CA 1
ATOM 1495 C C . VAL A 1 195 ? 7.839 5.756 -6.063 1.00 95.38 195 VAL A C 1
ATOM 1497 O O . VAL A 1 195 ? 7.400 6.900 -6.088 1.00 95.38 195 VAL A O 1
ATOM 1500 N N . LEU A 1 196 ? 9.000 5.487 -5.462 1.00 93.75 196 LEU A N 1
ATOM 1501 C CA . LEU A 1 196 ? 9.777 6.533 -4.786 1.00 93.75 196 LEU A CA 1
ATOM 1502 C C . LEU A 1 196 ? 10.416 7.527 -5.760 1.00 93.75 196 LEU A C 1
ATOM 1504 O O . LEU A 1 196 ? 10.494 8.712 -5.440 1.00 93.75 196 LEU A O 1
ATOM 1508 N N . ARG A 1 197 ? 10.800 7.091 -6.965 1.00 92.12 197 ARG A N 1
ATOM 1509 C CA . ARG A 1 197 ? 11.205 8.000 -8.056 1.00 92.12 197 ARG A CA 1
ATOM 1510 C C . ARG A 1 197 ? 10.033 8.868 -8.515 1.00 92.12 197 ARG A C 1
ATOM 1512 O O . ARG A 1 197 ? 10.184 10.079 -8.662 1.00 92.12 197 ARG A O 1
ATOM 1519 N N . TRP A 1 198 ? 8.854 8.265 -8.653 1.00 92.31 198 TRP A N 1
ATOM 1520 C CA . TRP A 1 198 ? 7.603 8.963 -8.940 1.00 92.31 198 TRP A CA 1
ATOM 1521 C C . TRP A 1 198 ? 7.217 9.960 -7.828 1.00 92.31 198 TRP A C 1
ATOM 1523 O O . TRP A 1 198 ? 6.708 11.045 -8.116 1.00 92.31 198 TRP A O 1
ATOM 1533 N N . ILE A 1 199 ? 7.499 9.647 -6.557 1.00 88.56 199 ILE A N 1
ATOM 1534 C CA . ILE A 1 199 ? 7.323 10.579 -5.433 1.00 88.56 199 ILE A CA 1
ATOM 1535 C C . ILE A 1 199 ? 8.333 11.723 -5.507 1.00 88.56 199 ILE A C 1
ATOM 1537 O O . ILE A 1 199 ? 7.954 12.878 -5.345 1.00 88.56 199 ILE A O 1
ATOM 1541 N N . ALA A 1 200 ? 9.600 11.432 -5.772 1.00 87.88 200 ALA A N 1
ATOM 1542 C CA . ALA A 1 200 ? 10.647 12.443 -5.764 1.00 87.88 200 ALA A CA 1
ATOM 1543 C C . ALA A 1 200 ? 10.568 13.423 -6.948 1.00 87.88 200 ALA A C 1
ATOM 1545 O O . ALA A 1 200 ? 11.118 14.511 -6.853 1.00 87.88 200 ALA A O 1
ATOM 1546 N N . TYR A 1 201 ? 9.893 13.096 -8.052 1.00 86.06 201 TYR A N 1
ATOM 1547 C CA . TYR A 1 201 ? 9.813 13.987 -9.214 1.00 86.06 201 TYR A CA 1
ATOM 1548 C C . TYR A 1 201 ? 9.108 15.330 -8.901 1.00 86.06 201 TYR A C 1
ATOM 1550 O O . TYR A 1 201 ? 8.056 15.319 -8.256 1.00 86.06 201 TYR A O 1
ATOM 1558 N N . PRO A 1 202 ? 9.614 16.489 -9.390 1.00 80.75 202 PRO A N 1
ATOM 1559 C CA . PRO A 1 202 ? 10.788 16.701 -10.251 1.00 80.75 202 PRO A CA 1
ATOM 1560 C C . PRO A 1 202 ? 12.083 17.033 -9.486 1.00 80.75 202 PRO A C 1
ATOM 1562 O O . PRO A 1 202 ? 12.976 17.662 -10.051 1.00 80.75 202 PRO A O 1
ATOM 1565 N N . MET A 1 203 ? 12.180 16.691 -8.199 1.00 75.12 203 MET A N 1
ATOM 1566 C CA . MET A 1 203 ? 13.368 16.982 -7.392 1.00 75.12 203 MET A CA 1
ATOM 1567 C C . MET A 1 203 ? 14.607 16.309 -7.994 1.00 75.12 203 MET A C 1
ATOM 1569 O O . MET A 1 203 ? 14.529 15.207 -8.541 1.00 75.12 203 MET A O 1
ATOM 1573 N N . ASP A 1 204 ? 15.742 17.001 -7.895 1.00 55.34 204 ASP A N 1
ATOM 1574 C CA . ASP A 1 204 ? 17.010 16.578 -8.484 1.00 55.34 204 ASP A CA 1
ATOM 1575 C C . ASP A 1 204 ? 17.460 15.237 -7.879 1.00 55.34 204 ASP A C 1
ATOM 1577 O O . ASP A 1 204 ? 17.743 15.132 -6.682 1.00 55.34 204 ASP A O 1
ATOM 1581 N N . SER A 1 205 ? 17.472 14.186 -8.700 1.00 53.09 205 SER A N 1
ATOM 1582 C CA . SER A 1 205 ? 17.738 12.802 -8.286 1.00 53.09 205 SER A CA 1
ATOM 1583 C C . SER A 1 205 ? 19.206 12.531 -7.929 1.00 53.09 205 SER A C 1
ATOM 1585 O O . SER A 1 205 ? 19.540 11.415 -7.527 1.00 53.09 205 SER A O 1
ATOM 1587 N N . ASP A 1 206 ? 20.074 13.539 -8.055 1.00 46.81 206 ASP A N 1
ATOM 1588 C CA . ASP A 1 206 ? 21.512 13.462 -7.768 1.00 46.81 206 ASP A CA 1
ATOM 1589 C C . ASP A 1 206 ? 21.843 13.341 -6.266 1.00 46.81 206 ASP A C 1
ATOM 1591 O O . ASP A 1 206 ? 22.983 13.053 -5.896 1.00 46.81 206 ASP A O 1
ATOM 1595 N N . ILE A 1 207 ? 20.850 13.448 -5.375 1.00 51.09 207 ILE A N 1
ATOM 1596 C CA . ILE A 1 207 ? 20.982 13.050 -3.968 1.00 51.09 207 ILE A CA 1
ATOM 1597 C C . ILE A 1 207 ? 20.496 11.607 -3.835 1.00 51.09 207 ILE A C 1
ATOM 1599 O O . ILE A 1 207 ? 19.306 11.368 -3.674 1.00 51.09 207 ILE A O 1
ATOM 1603 N N . HIS A 1 208 ? 21.433 10.657 -3.918 1.00 63.09 208 HIS A N 1
ATOM 1604 C CA . HIS A 1 208 ? 21.333 9.245 -3.522 1.00 63.09 208 HIS A CA 1
ATOM 1605 C C . HIS A 1 208 ? 20.001 8.834 -2.849 1.00 63.09 208 HIS A C 1
ATOM 1607 O O . HIS A 1 208 ? 19.955 8.693 -1.623 1.00 63.09 208 HIS A O 1
ATOM 1613 N N . GLY A 1 209 ? 18.947 8.620 -3.650 1.00 82.25 209 GLY A N 1
ATOM 1614 C CA . GLY A 1 209 ? 17.594 8.319 -3.169 1.00 82.25 209 GLY A CA 1
ATOM 1615 C C . GLY A 1 209 ? 17.506 7.035 -2.330 1.00 82.25 209 GLY A C 1
ATOM 1616 O O . GLY A 1 209 ? 18.519 6.346 -2.158 1.00 82.25 209 GLY A O 1
ATOM 1617 N N . PRO A 1 210 ? 16.314 6.691 -1.809 1.00 92.38 210 PRO A N 1
ATOM 1618 C CA . PRO A 1 210 ? 16.118 5.509 -0.972 1.00 92.38 210 PRO A CA 1
ATOM 1619 C C . PRO A 1 210 ? 16.723 4.233 -1.570 1.00 92.38 210 PRO A C 1
ATOM 1621 O O . PRO A 1 210 ? 16.586 3.974 -2.767 1.00 92.38 210 PRO A O 1
ATOM 1624 N N . ARG A 1 211 ? 17.395 3.426 -0.743 1.00 94.44 211 ARG A N 1
ATOM 1625 C CA . ARG A 1 211 ? 18.022 2.156 -1.152 1.00 94.44 211 ARG A CA 1
ATOM 1626 C C . ARG A 1 211 ? 17.662 1.042 -0.189 1.00 94.44 211 ARG A C 1
ATOM 1628 O O . ARG A 1 211 ? 17.615 1.246 1.021 1.00 94.44 211 ARG A O 1
ATOM 1635 N N . ILE A 1 212 ? 17.486 -0.163 -0.723 1.00 96.44 212 ILE A N 1
ATOM 1636 C CA . ILE A 1 212 ? 17.177 -1.355 0.080 1.00 96.44 212 ILE A CA 1
ATOM 1637 C C . ILE A 1 212 ? 18.368 -1.723 0.985 1.00 96.44 212 ILE A C 1
ATOM 1639 O O . ILE A 1 212 ? 18.196 -2.282 2.066 1.00 96.44 212 ILE A O 1
ATOM 1643 N N . GLU A 1 213 ? 19.586 -1.402 0.545 1.00 95.12 213 GLU A N 1
ATOM 1644 C CA . GLU A 1 213 ? 20.846 -1.658 1.244 1.00 95.12 213 GLU A CA 1
ATOM 1645 C C . GLU A 1 213 ? 21.060 -0.760 2.471 1.00 95.12 213 GLU A C 1
ATOM 1647 O O . GLU A 1 213 ? 21.875 -1.097 3.329 1.00 95.12 213 GLU A O 1
ATOM 1652 N N . THR A 1 214 ? 20.374 0.383 2.555 1.00 94.12 214 THR A N 1
ATOM 1653 C CA . THR A 1 214 ? 20.591 1.389 3.606 1.00 94.12 214 THR A CA 1
ATOM 1654 C C . THR A 1 214 ? 19.291 1.706 4.341 1.00 94.12 214 THR A C 1
ATOM 1656 O O . THR A 1 214 ? 18.773 2.811 4.183 1.00 94.12 214 THR A O 1
ATOM 1659 N N . PRO A 1 215 ? 18.747 0.755 5.125 1.00 95.25 215 PRO A N 1
ATOM 1660 C CA . PRO A 1 215 ? 17.536 0.996 5.897 1.00 95.25 215 PRO A CA 1
ATOM 1661 C C . PRO A 1 215 ? 17.732 2.142 6.893 1.00 95.25 215 PRO A C 1
ATOM 1663 O O . PRO A 1 215 ? 18.837 2.367 7.398 1.00 95.25 215 PRO A O 1
ATOM 1666 N N . SER A 1 216 ? 16.649 2.854 7.186 1.00 94.75 216 SER A N 1
ATOM 1667 C CA . SER A 1 216 ? 16.623 3.936 8.160 1.00 94.75 216 SER A CA 1
ATOM 1668 C C . SER A 1 216 ? 17.002 3.426 9.549 1.00 94.75 216 SER A C 1
ATOM 1670 O O . SER A 1 216 ? 16.539 2.381 10.008 1.00 94.75 216 SER A O 1
ATOM 1672 N N . THR A 1 217 ? 17.838 4.195 10.244 1.00 94.94 217 THR A N 1
ATOM 1673 C CA . THR A 1 217 ? 18.176 3.960 11.654 1.00 94.94 217 THR A CA 1
ATOM 1674 C C . THR A 1 217 ? 17.333 4.813 12.598 1.00 94.94 217 THR A C 1
ATOM 1676 O O . THR A 1 217 ? 17.588 4.819 13.802 1.00 94.94 217 THR A O 1
ATOM 1679 N N . GLU A 1 218 ? 16.376 5.585 12.075 1.00 91.00 218 GLU A N 1
ATOM 1680 C CA . GLU A 1 218 ? 15.475 6.364 12.916 1.00 91.00 218 GLU A CA 1
ATOM 1681 C C . GLU A 1 218 ? 14.608 5.449 13.780 1.00 91.00 218 GLU A C 1
ATOM 1683 O O . GLU A 1 218 ? 14.131 4.398 13.349 1.00 91.00 218 GLU A O 1
ATOM 1688 N N . VAL A 1 219 ? 14.362 5.897 15.007 1.00 89.19 219 VAL A N 1
ATOM 1689 C CA . VAL A 1 219 ? 13.415 5.272 15.923 1.00 89.19 219 VAL A CA 1
ATOM 1690 C C . VAL A 1 219 ? 12.435 6.348 16.350 1.00 89.19 219 VAL A C 1
ATOM 1692 O O . VAL A 1 219 ? 12.796 7.290 17.055 1.00 89.19 219 VAL A O 1
ATOM 1695 N N . ALA A 1 220 ? 11.194 6.218 15.902 1.00 83.12 220 ALA A N 1
ATOM 1696 C CA . ALA A 1 220 ? 10.130 7.133 16.251 1.00 83.12 220 ALA A CA 1
ATOM 1697 C C . ALA A 1 220 ? 9.811 7.018 17.750 1.00 83.12 220 ALA A C 1
ATOM 1699 O O . ALA A 1 220 ? 9.749 5.923 18.320 1.00 83.12 220 ALA A O 1
ATOM 1700 N N . LEU A 1 221 ? 9.629 8.164 18.407 1.00 79.06 221 LEU A N 1
ATOM 1701 C CA . LEU A 1 221 ? 9.216 8.213 19.813 1.00 79.06 221 LEU A CA 1
ATOM 1702 C C . LEU A 1 221 ? 7.747 7.808 19.966 1.00 79.06 221 LEU A C 1
ATOM 1704 O O . LEU A 1 221 ? 7.411 7.063 20.886 1.00 79.06 221 LEU A O 1
ATOM 1708 N N . VAL A 1 222 ? 6.926 8.237 19.007 1.00 79.81 222 VAL A N 1
ATOM 1709 C CA . VAL A 1 222 ? 5.512 7.903 18.842 1.00 79.81 222 VAL A CA 1
ATOM 1710 C C . VAL A 1 222 ? 5.258 7.429 17.416 1.00 79.81 222 VAL A C 1
ATOM 1712 O O . VAL A 1 222 ? 6.017 7.757 16.503 1.00 79.81 222 VAL A O 1
ATOM 1715 N N . THR A 1 223 ? 4.187 6.667 17.211 1.00 84.19 223 THR A N 1
ATOM 1716 C CA . THR A 1 223 ? 3.782 6.249 15.867 1.00 84.19 223 THR A CA 1
ATOM 1717 C C . THR A 1 223 ? 3.454 7.465 14.997 1.00 84.19 223 THR A C 1
ATOM 1719 O O . THR A 1 223 ? 2.528 8.217 15.294 1.00 84.19 223 THR A O 1
ATOM 1722 N N . LYS A 1 224 ? 4.174 7.632 13.883 1.00 85.94 224 LYS A N 1
ATOM 1723 C CA . LYS A 1 224 ? 3.896 8.661 12.872 1.00 85.94 224 LYS A CA 1
ATOM 1724 C C . LYS A 1 224 ? 2.756 8.171 11.968 1.00 85.94 224 LYS A C 1
ATOM 1726 O O . LYS A 1 224 ? 2.852 7.095 11.381 1.00 85.94 224 LYS A O 1
ATOM 1731 N N . THR A 1 225 ? 1.667 8.935 11.862 1.00 86.50 225 THR A N 1
ATOM 1732 C CA . THR A 1 225 ? 0.489 8.561 11.047 1.00 86.50 225 THR A CA 1
ATOM 1733 C C . THR A 1 225 ? 0.477 9.168 9.650 1.00 86.50 225 THR A C 1
ATOM 1735 O O . THR A 1 225 ? -0.176 8.625 8.758 1.00 86.50 225 THR A O 1
ATOM 1738 N N . ALA A 1 226 ? 1.196 10.277 9.476 1.00 85.88 226 ALA A N 1
ATOM 1739 C CA . ALA A 1 226 ? 1.430 10.939 8.202 1.00 85.88 226 ALA A CA 1
ATOM 1740 C C . ALA A 1 226 ? 2.609 10.306 7.446 1.00 85.88 226 ALA A C 1
ATOM 1742 O O . ALA A 1 226 ? 3.285 9.405 7.946 1.00 85.88 226 ALA A O 1
ATOM 1743 N N . HIS A 1 227 ? 2.853 10.807 6.236 1.00 77.94 227 HIS A N 1
ATOM 1744 C CA . HIS A 1 227 ? 3.865 10.294 5.325 1.00 77.94 227 HIS A CA 1
ATOM 1745 C C . HIS A 1 227 ? 5.255 10.358 5.975 1.00 77.94 227 HIS A C 1
ATOM 1747 O O . HIS A 1 227 ? 5.710 11.462 6.291 1.00 77.94 227 HIS A O 1
ATOM 1753 N N . PRO A 1 228 ? 5.944 9.220 6.180 1.00 81.38 228 PRO A N 1
ATOM 1754 C CA . PRO A 1 228 ? 7.324 9.250 6.632 1.00 81.38 228 PRO A CA 1
ATOM 1755 C C . PRO A 1 228 ? 8.253 9.632 5.467 1.00 81.38 228 PRO A C 1
ATOM 1757 O O . PRO A 1 228 ? 7.816 9.763 4.319 1.00 81.38 228 PRO A O 1
ATOM 1760 N N . ASP A 1 229 ? 9.542 9.825 5.748 1.00 88.06 229 ASP A N 1
ATOM 1761 C CA . ASP A 1 229 ? 10.528 10.104 4.702 1.00 88.06 229 ASP A CA 1
ATOM 1762 C C . ASP A 1 229 ? 10.637 8.950 3.683 1.00 88.06 229 ASP A C 1
ATOM 1764 O O . ASP A 1 229 ? 10.211 7.817 3.928 1.00 88.06 229 ASP A O 1
ATOM 1768 N N . GLY A 1 230 ? 11.234 9.234 2.522 1.00 92.38 230 GLY A N 1
ATOM 1769 C CA . GLY A 1 230 ? 11.315 8.272 1.422 1.00 92.38 230 GLY A CA 1
ATOM 1770 C C . GLY A 1 230 ? 12.047 6.967 1.762 1.00 92.38 230 GLY A C 1
ATOM 1771 O O . GLY A 1 230 ? 11.668 5.921 1.237 1.00 92.38 230 GLY A O 1
ATOM 1772 N N . GLN A 1 231 ? 13.059 6.990 2.637 1.00 95.50 231 GLN A N 1
ATOM 1773 C CA . GLN A 1 231 ? 13.756 5.765 3.045 1.00 95.50 231 GLN A CA 1
ATOM 1774 C C . GLN A 1 231 ? 12.867 4.930 3.962 1.00 95.50 231 GLN A C 1
ATOM 1776 O O . GLN A 1 231 ? 12.715 3.732 3.748 1.00 95.50 231 GLN A O 1
ATOM 1781 N N . CYS A 1 232 ? 12.208 5.566 4.925 1.00 96.06 232 CYS A N 1
ATOM 1782 C CA . CYS A 1 232 ? 11.287 4.895 5.826 1.00 96.06 232 CYS A CA 1
ATOM 1783 C C . CYS A 1 232 ? 10.064 4.304 5.089 1.00 96.06 232 CYS A C 1
ATOM 1785 O O . CYS A 1 232 ? 9.603 3.206 5.423 1.00 96.06 232 CYS A O 1
ATOM 1787 N N . ARG A 1 233 ? 9.574 4.972 4.031 1.00 97.00 233 ARG A N 1
ATOM 1788 C CA . ARG A 1 233 ? 8.568 4.404 3.111 1.00 97.00 233 ARG A CA 1
ATOM 1789 C C . ARG A 1 233 ? 9.091 3.160 2.392 1.00 97.00 233 ARG A C 1
ATOM 1791 O O . ARG A 1 233 ? 8.410 2.135 2.400 1.00 97.00 233 ARG A O 1
ATOM 1798 N N . LEU A 1 234 ? 10.310 3.207 1.837 1.00 98.06 234 LEU A N 1
ATOM 1799 C CA . LEU A 1 234 ? 10.931 2.035 1.203 1.00 98.06 234 LEU A CA 1
ATOM 1800 C C . LEU A 1 234 ? 11.049 0.865 2.178 1.00 98.06 234 LEU A C 1
ATOM 1802 O O . LEU A 1 234 ? 10.665 -0.251 1.843 1.00 98.06 234 LEU A O 1
ATOM 1806 N N . ASP A 1 235 ? 11.548 1.120 3.386 1.00 98.44 235 ASP A N 1
ATOM 1807 C CA . ASP A 1 235 ? 11.720 0.093 4.412 1.00 98.44 235 ASP A CA 1
ATOM 1808 C C . ASP A 1 235 ? 10.379 -0.560 4.765 1.00 98.44 235 ASP A C 1
ATOM 1810 O O . ASP A 1 235 ? 10.311 -1.765 5.002 1.00 98.44 235 ASP A O 1
ATOM 1814 N N . THR A 1 236 ? 9.297 0.221 4.746 1.00 98.62 236 THR A N 1
ATOM 1815 C CA . THR A 1 236 ? 7.939 -0.251 5.033 1.00 98.62 236 THR A CA 1
ATOM 1816 C C . THR A 1 236 ? 7.403 -1.132 3.913 1.00 98.62 236 THR A C 1
ATOM 1818 O O . THR A 1 236 ? 6.864 -2.206 4.181 1.00 98.62 236 THR A O 1
ATOM 1821 N N . MET A 1 237 ? 7.609 -0.722 2.662 1.00 98.75 237 MET A N 1
ATOM 1822 C CA . MET A 1 237 ? 7.273 -1.509 1.474 1.00 98.75 237 MET A CA 1
ATOM 1823 C C . MET A 1 237 ? 8.091 -2.810 1.395 1.00 98.75 237 MET A C 1
ATOM 1825 O O . MET A 1 237 ? 7.565 -3.868 1.050 1.00 98.75 237 MET A O 1
ATOM 1829 N N . VAL A 1 238 ? 9.373 -2.761 1.772 1.00 98.81 238 VAL A N 1
ATOM 1830 C CA . VAL A 1 238 ? 10.232 -3.947 1.883 1.00 98.81 238 VAL A CA 1
ATOM 1831 C C . VAL A 1 238 ? 9.709 -4.889 2.963 1.00 98.81 238 VAL A C 1
ATOM 1833 O O . VAL A 1 238 ? 9.589 -6.085 2.709 1.00 98.81 238 VAL A O 1
ATOM 1836 N N . ALA A 1 239 ? 9.378 -4.361 4.144 1.00 98.75 239 ALA A N 1
ATOM 1837 C CA . ALA A 1 239 ? 8.850 -5.143 5.255 1.00 98.75 239 ALA A CA 1
ATOM 1838 C C . ALA A 1 239 ? 7.516 -5.821 4.903 1.00 98.75 239 ALA A C 1
ATOM 1840 O O . ALA A 1 239 ? 7.318 -6.995 5.216 1.00 98.75 239 ALA A O 1
ATOM 1841 N N . GLY A 1 240 ? 6.617 -5.121 4.205 1.00 98.56 240 GLY A N 1
ATOM 1842 C CA . GLY A 1 240 ? 5.362 -5.703 3.733 1.00 98.56 240 GLY A CA 1
ATOM 1843 C C . GLY A 1 240 ? 5.597 -6.854 2.753 1.00 98.56 240 GLY A C 1
ATOM 1844 O O . GLY A 1 240 ? 5.084 -7.952 2.966 1.00 98.56 240 GLY A O 1
ATOM 1845 N N . ALA A 1 241 ? 6.448 -6.651 1.741 1.00 98.69 241 ALA A N 1
ATOM 1846 C CA . ALA A 1 241 ? 6.744 -7.647 0.703 1.00 98.69 241 ALA A CA 1
ATOM 1847 C C . ALA A 1 241 ? 7.353 -8.967 1.226 1.00 98.69 241 ALA A C 1
ATOM 1849 O O . ALA A 1 241 ? 7.280 -9.995 0.547 1.00 98.69 241 ALA A O 1
ATOM 1850 N N . VAL A 1 242 ? 7.964 -8.953 2.415 1.00 98.50 242 VAL A N 1
ATOM 1851 C CA . VAL A 1 242 ? 8.604 -10.130 3.032 1.00 98.50 242 VAL A CA 1
ATOM 1852 C C . VAL A 1 242 ? 7.874 -10.656 4.263 1.00 98.50 242 VAL A C 1
ATOM 1854 O O . VAL A 1 242 ? 8.370 -11.569 4.920 1.00 98.50 242 VAL A O 1
ATOM 1857 N N . CYS A 1 243 ? 6.713 -10.094 4.600 1.00 98.12 243 CYS A N 1
ATOM 1858 C CA . CYS A 1 243 ? 5.929 -10.583 5.721 1.00 98.12 243 CYS A CA 1
ATOM 1859 C C . CYS A 1 243 ? 5.030 -11.757 5.312 1.00 98.12 243 CYS A C 1
ATOM 1861 O O . CYS A 1 243 ? 4.160 -11.623 4.452 1.00 98.12 243 CYS A O 1
ATOM 1863 N N . ASP A 1 244 ? 5.191 -12.895 5.987 1.00 95.38 244 ASP A N 1
ATOM 1864 C CA . ASP A 1 244 ? 4.479 -14.148 5.706 1.00 95.38 244 ASP A CA 1
ATOM 1865 C C . ASP A 1 244 ? 3.148 -14.303 6.459 1.00 95.38 244 ASP A C 1
ATOM 1867 O O . ASP A 1 244 ? 2.420 -15.281 6.262 1.00 95.38 244 ASP A O 1
ATOM 1871 N N . LYS A 1 245 ? 2.801 -13.339 7.320 1.00 95.75 245 LYS A N 1
ATOM 1872 C CA . LYS A 1 245 ? 1.563 -13.396 8.097 1.00 95.75 245 LYS A CA 1
ATOM 1873 C C . LYS A 1 245 ? 0.346 -13.393 7.177 1.00 95.75 245 LYS A C 1
ATOM 1875 O O . LYS A 1 245 ? 0.278 -12.556 6.272 1.00 95.75 245 LYS A O 1
ATOM 1880 N N . PRO A 1 246 ? -0.654 -14.251 7.441 1.00 88.62 246 PRO A N 1
ATOM 1881 C CA . PRO A 1 246 ? -1.876 -14.266 6.655 1.00 88.62 246 PRO A CA 1
ATOM 1882 C C . PRO A 1 246 ? -2.600 -12.918 6.748 1.00 88.62 246 PRO A C 1
ATOM 1884 O O . PRO A 1 246 ? -2.372 -12.122 7.663 1.00 88.62 246 PRO A O 1
ATOM 1887 N N . ASN A 1 247 ? -3.489 -12.677 5.792 1.00 80.81 247 ASN A N 1
ATOM 1888 C CA . ASN A 1 247 ? -4.443 -11.579 5.836 1.00 80.81 247 ASN A CA 1
ATOM 1889 C C . ASN A 1 247 ? -5.854 -12.156 5.896 1.00 80.81 247 ASN A C 1
ATOM 1891 O O . ASN A 1 247 ? -6.166 -13.117 5.192 1.00 80.81 247 ASN A O 1
ATOM 1895 N N . ASP A 1 248 ? -6.698 -11.550 6.722 1.00 89.69 248 ASP A N 1
ATOM 1896 C CA . ASP A 1 248 ? -8.136 -11.774 6.714 1.00 89.69 248 ASP A CA 1
ATOM 1897 C C . ASP A 1 248 ? -8.808 -10.466 6.313 1.00 89.69 248 ASP A C 1
ATOM 1899 O O . ASP A 1 248 ? -9.024 -9.584 7.137 1.00 89.69 248 ASP A O 1
ATOM 1903 N N . LEU A 1 249 ? -9.120 -10.332 5.023 1.00 90.94 249 LEU A N 1
ATOM 1904 C CA . LEU A 1 249 ? -9.740 -9.118 4.495 1.00 90.94 249 LEU A CA 1
ATOM 1905 C C . LEU A 1 249 ? -11.208 -8.953 4.915 1.00 90.94 249 LEU A C 1
ATOM 1907 O O . LEU A 1 249 ? -11.814 -7.940 4.567 1.00 90.94 249 LEU A O 1
ATOM 1911 N N . SER A 1 250 ? -11.783 -9.912 5.653 1.00 89.19 250 SER A N 1
ATOM 1912 C CA . SER A 1 250 ? -13.093 -9.753 6.296 1.00 89.19 250 SER A CA 1
ATOM 1913 C C . SER A 1 250 ? -13.027 -8.982 7.618 1.00 89.19 250 SER A C 1
ATOM 1915 O O . SER A 1 250 ? -14.067 -8.642 8.184 1.00 89.19 250 SER A O 1
ATOM 1917 N N . LYS A 1 251 ? -11.814 -8.662 8.085 1.00 89.81 251 LYS A N 1
ATOM 1918 C CA . LYS A 1 251 ? -11.558 -7.845 9.266 1.00 89.81 251 LYS A CA 1
ATOM 1919 C C . LYS A 1 251 ? -10.602 -6.693 8.944 1.00 89.81 251 LYS A C 1
ATOM 1921 O O . LYS A 1 251 ? -9.615 -6.883 8.242 1.00 89.81 251 LYS A O 1
ATOM 1926 N N . ILE A 1 252 ? -10.844 -5.521 9.535 1.00 92.31 252 ILE A N 1
ATOM 1927 C CA . ILE A 1 252 ? -9.866 -4.424 9.575 1.00 92.31 252 ILE A CA 1
ATOM 1928 C C . ILE A 1 252 ? -9.001 -4.617 10.834 1.00 92.31 252 ILE A C 1
ATOM 1930 O O . ILE A 1 252 ? -9.531 -4.502 11.945 1.00 92.31 252 ILE A O 1
ATOM 1934 N N . PRO A 1 253 ? -7.698 -4.944 10.707 1.00 93.56 253 PRO A N 1
ATOM 1935 C CA . PRO A 1 253 ? -6.841 -5.230 11.857 1.00 93.56 253 PRO A CA 1
ATOM 1936 C C . PRO A 1 253 ? -6.778 -4.059 12.842 1.00 93.56 253 PRO A C 1
ATOM 1938 O O . PRO A 1 253 ? -6.530 -2.921 12.446 1.00 93.56 253 PRO A O 1
ATOM 1941 N N . GLY A 1 254 ? -6.975 -4.328 14.132 1.00 90.75 254 GLY A N 1
ATOM 1942 C CA . GLY A 1 254 ? -6.869 -3.314 15.180 1.00 90.75 254 GLY A CA 1
ATOM 1943 C C . GLY A 1 254 ? -8.074 -2.390 15.322 1.00 90.75 254 GLY A C 1
ATOM 1944 O O . GLY A 1 254 ? -8.048 -1.499 16.167 1.00 90.75 254 GLY A O 1
ATOM 1945 N N . LEU A 1 255 ? -9.150 -2.602 14.559 1.00 89.38 255 LEU A N 1
ATOM 1946 C CA . LEU A 1 255 ? -10.392 -1.847 14.717 1.00 89.38 255 LEU A CA 1
ATOM 1947 C C . LEU A 1 255 ? -11.247 -2.414 15.866 1.00 89.38 255 LEU A C 1
ATOM 1949 O O . LEU A 1 255 ? -12.322 -2.977 15.666 1.00 89.38 255 LEU A O 1
ATOM 1953 N N . VAL A 1 256 ? -10.738 -2.276 17.087 1.00 87.00 256 VAL A N 1
ATOM 1954 C CA . VAL A 1 256 ? -11.372 -2.710 18.342 1.00 87.00 256 VAL A CA 1
ATOM 1955 C C . VAL A 1 256 ? -11.525 -1.518 19.290 1.00 87.00 256 VAL A C 1
ATOM 1957 O O . VAL A 1 256 ? -10.787 -0.541 19.144 1.00 87.00 256 VAL A O 1
ATOM 1960 N N . PRO A 1 257 ? -12.482 -1.543 20.239 1.00 80.50 257 PRO A N 1
ATOM 1961 C CA . PRO A 1 257 ? -12.653 -0.420 21.142 1.00 80.50 257 PRO A CA 1
ATOM 1962 C C . PRO A 1 257 ? -11.494 -0.377 22.135 1.00 80.50 257 PRO A C 1
ATOM 1964 O O . PRO A 1 257 ? -11.082 -1.399 22.690 1.00 80.50 257 PRO A O 1
ATOM 1967 N N . SER A 1 258 ? -11.017 0.830 22.401 1.00 75.06 258 SER A N 1
ATOM 1968 C CA . SER A 1 258 ? -10.055 1.114 23.450 1.00 75.06 258 SER A CA 1
ATOM 1969 C C . SER A 1 258 ? -10.556 0.589 24.795 1.00 75.06 258 SER A C 1
ATOM 1971 O O . SER A 1 258 ? -11.672 0.929 25.199 1.00 75.06 258 SER A O 1
ATOM 1973 N N . PRO A 1 259 ? -9.741 -0.153 25.560 1.00 68.75 259 PRO A N 1
ATOM 1974 C CA . PRO A 1 259 ? -10.113 -0.543 26.915 1.00 68.75 259 PRO A CA 1
ATOM 1975 C C . PRO A 1 259 ? -10.164 0.658 27.873 1.00 68.75 259 PRO A C 1
ATOM 1977 O O . PRO A 1 259 ? -10.718 0.533 28.962 1.00 68.75 259 PRO A O 1
ATOM 1980 N N . VAL A 1 260 ? -9.582 1.805 27.491 1.00 66.38 260 VAL A N 1
ATOM 1981 C CA . VAL A 1 260 ? -9.548 3.024 28.310 1.00 66.38 260 VAL A CA 1
ATOM 1982 C C . VAL A 1 260 ? -10.704 3.954 27.958 1.00 66.38 260 VAL A C 1
ATOM 1984 O O . VAL A 1 260 ? -11.443 4.372 28.845 1.00 66.38 260 VAL A O 1
ATOM 1987 N N . THR A 1 261 ? -10.866 4.293 26.677 1.00 70.12 261 THR A N 1
ATOM 1988 C CA . THR A 1 261 ? -11.845 5.306 26.243 1.00 70.12 261 THR A CA 1
ATOM 1989 C C . THR A 1 261 ? -13.137 4.705 25.693 1.00 70.12 261 THR A C 1
ATOM 1991 O O . THR A 1 261 ? -14.115 5.426 25.512 1.00 70.12 261 THR A O 1
ATOM 1994 N N . GLY A 1 262 ? -13.154 3.405 25.380 1.00 73.88 262 GLY A N 1
ATOM 1995 C CA . GLY A 1 262 ? -14.235 2.754 24.637 1.00 73.88 262 GLY A CA 1
ATOM 1996 C C . GLY A 1 262 ? -14.326 3.162 23.160 1.00 73.88 262 GLY A C 1
ATOM 1997 O O . GLY A 1 262 ? -15.185 2.644 22.448 1.00 73.88 262 GLY A O 1
ATOM 1998 N N . GLN A 1 263 ? -13.468 4.076 22.690 1.00 75.19 263 GLN A N 1
ATOM 1999 C CA . GLN A 1 263 ? -13.471 4.582 21.315 1.00 75.19 263 GLN A CA 1
ATOM 2000 C C . GLN A 1 263 ? -12.701 3.657 20.372 1.00 75.19 263 GLN A C 1
ATOM 2002 O O . GLN A 1 263 ? -11.785 2.956 20.789 1.00 75.19 263 GLN A O 1
ATOM 2007 N N . TYR A 1 264 ? -13.052 3.688 19.091 1.00 80.38 264 TYR A N 1
ATOM 2008 C CA . TYR A 1 264 ? -12.345 2.965 18.035 1.00 80.38 264 TYR A CA 1
ATOM 2009 C C . TYR A 1 264 ? -11.264 3.831 17.390 1.00 80.38 264 TYR A C 1
ATOM 2011 O O . TYR A 1 264 ? -11.309 5.058 17.464 1.00 80.38 264 TYR A O 1
ATOM 2019 N N . GLY A 1 265 ? -10.308 3.180 16.726 1.00 77.06 265 GLY A N 1
ATOM 2020 C CA . GLY A 1 265 ? -9.273 3.852 15.939 1.00 77.06 265 GLY A CA 1
ATOM 2021 C C . GLY A 1 265 ? -8.184 4.541 16.756 1.00 77.06 265 GLY A C 1
ATOM 2022 O O . GLY A 1 265 ? -7.377 5.275 16.187 1.00 77.06 265 GLY A O 1
ATOM 2023 N N . ASP A 1 266 ? -8.151 4.313 18.070 1.00 74.19 266 ASP A N 1
ATOM 2024 C CA . ASP A 1 266 ? -7.075 4.801 18.916 1.00 74.19 266 ASP A CA 1
ATOM 2025 C C . ASP A 1 266 ? -5.802 3.961 18.743 1.00 74.19 266 ASP A C 1
ATOM 2027 O O . ASP A 1 266 ? -5.800 2.858 18.191 1.00 74.19 266 ASP A O 1
ATOM 2031 N N . HIS A 1 267 ? -4.674 4.504 19.201 1.00 78.94 267 HIS A N 1
ATOM 2032 C CA . HIS A 1 267 ? -3.393 3.800 19.154 1.00 78.94 267 HIS A CA 1
ATOM 2033 C C . HIS A 1 267 ? -3.179 2.936 20.407 1.00 78.94 267 HIS A C 1
ATOM 2035 O O . HIS A 1 267 ? -2.100 2.942 20.998 1.00 78.94 267 HIS A O 1
ATOM 2041 N N . SER A 1 268 ? -4.226 2.246 20.874 1.00 76.38 268 SER A N 1
ATOM 2042 C CA . SER A 1 268 ? -4.148 1.444 22.097 1.00 76.38 268 SER A CA 1
ATOM 2043 C C . SER A 1 268 ? -3.374 0.142 21.907 1.00 76.38 268 SER A C 1
ATOM 2045 O O . SER A 1 268 ? -3.308 -0.441 20.825 1.00 76.38 268 SER A O 1
ATOM 2047 N N . VAL A 1 269 ? -2.871 -0.383 23.027 1.00 80.50 269 VAL A N 1
ATOM 2048 C CA . VAL A 1 269 ? -2.299 -1.736 23.105 1.00 80.50 269 VAL A CA 1
ATOM 2049 C C . VAL A 1 269 ? -3.303 -2.794 22.630 1.00 80.50 269 VAL A C 1
ATOM 2051 O O . VAL A 1 269 ? -2.901 -3.778 22.020 1.00 80.50 269 VAL A O 1
ATOM 2054 N N . ALA A 1 270 ? -4.606 -2.593 22.862 1.00 83.75 270 ALA A N 1
ATOM 2055 C CA . ALA A 1 270 ? -5.640 -3.511 22.388 1.00 83.75 270 ALA A CA 1
ATOM 2056 C C . ALA A 1 270 ? -5.734 -3.525 20.856 1.00 83.75 270 ALA A C 1
ATOM 2058 O O . ALA A 1 270 ? -5.792 -4.601 20.264 1.00 83.75 270 ALA A O 1
ATOM 2059 N N . ALA A 1 271 ? -5.688 -2.353 20.216 1.00 86.81 271 ALA A N 1
ATOM 2060 C CA . ALA A 1 271 ? -5.669 -2.246 18.761 1.00 86.81 271 ALA A CA 1
ATOM 2061 C C . ALA A 1 271 ? -4.413 -2.897 18.154 1.00 86.81 271 ALA A C 1
ATOM 2063 O O . ALA A 1 271 ? -4.504 -3.642 17.177 1.00 86.81 271 ALA A O 1
ATOM 2064 N N . GLU A 1 272 ? -3.243 -2.706 18.768 1.00 89.00 272 GLU A N 1
ATOM 2065 C CA . GLU A 1 272 ? -2.018 -3.369 18.314 1.00 89.00 272 GLU A CA 1
ATOM 2066 C C . GLU A 1 272 ? -2.077 -4.896 18.483 1.00 89.00 272 GLU A C 1
ATOM 2068 O O . GLU A 1 272 ? -1.723 -5.633 17.560 1.00 89.00 272 GLU A O 1
ATOM 2073 N N . GLN A 1 273 ? -2.553 -5.381 19.634 1.00 90.25 273 GLN A N 1
ATOM 2074 C CA . GLN A 1 273 ? -2.713 -6.812 19.912 1.00 90.25 273 GLN A CA 1
ATOM 2075 C C . GLN A 1 273 ? -3.699 -7.476 18.952 1.00 90.25 273 GLN A C 1
ATOM 2077 O O . GLN A 1 273 ? -3.447 -8.583 18.477 1.00 90.25 273 GLN A O 1
ATOM 2082 N N . ASP A 1 274 ? -4.801 -6.799 18.637 1.00 92.69 274 ASP A N 1
ATOM 2083 C CA . ASP A 1 274 ? -5.791 -7.284 17.683 1.00 92.69 274 ASP A CA 1
ATOM 2084 C C . ASP A 1 274 ? -5.234 -7.367 16.250 1.00 92.69 274 ASP A C 1
ATOM 2086 O O . ASP A 1 274 ? -5.575 -8.287 15.500 1.00 92.69 274 ASP A O 1
ATOM 2090 N N . ALA A 1 275 ? -4.337 -6.444 15.884 1.00 93.62 275 ALA A N 1
ATOM 2091 C CA . ALA A 1 275 ? -3.668 -6.432 14.587 1.00 93.62 275 ALA A CA 1
ATOM 2092 C C . ALA A 1 275 ? -2.493 -7.423 14.480 1.00 93.62 275 ALA A C 1
ATOM 2094 O O . ALA A 1 275 ? -2.128 -7.818 13.371 1.00 93.62 275 ALA A O 1
ATOM 2095 N N . ALA A 1 276 ? -1.908 -7.850 15.603 1.00 93.12 276 ALA A N 1
ATOM 2096 C CA . ALA A 1 276 ? -0.703 -8.682 15.649 1.00 93.12 276 ALA A CA 1
ATOM 2097 C C . ALA A 1 276 ? -0.756 -9.990 14.824 1.00 93.12 276 ALA A C 1
ATOM 2099 O O . ALA A 1 276 ? 0.265 -10.353 14.240 1.00 93.12 276 ALA A O 1
ATOM 2100 N N . PRO A 1 277 ? -1.892 -10.707 14.693 1.00 94.56 277 PRO A N 1
ATOM 2101 C CA . PRO A 1 277 ? -1.967 -11.890 13.830 1.00 94.56 277 PRO A CA 1
ATOM 2102 C C . PRO A 1 277 ? -1.759 -11.590 12.336 1.00 94.56 277 PRO A C 1
ATOM 2104 O O . PRO A 1 277 ? -1.383 -12.486 11.580 1.00 94.56 277 PRO A O 1
ATOM 2107 N N . TYR A 1 278 ? -1.986 -10.339 11.924 1.00 95.38 278 TYR A N 1
ATOM 2108 C CA . TYR A 1 278 ? -1.998 -9.883 10.533 1.00 95.38 278 TYR A CA 1
ATOM 2109 C C . TYR A 1 278 ? -0.799 -9.002 10.180 1.00 95.38 278 TYR A C 1
ATOM 2111 O O . TYR A 1 278 ? -0.752 -8.436 9.093 1.00 95.38 278 TYR A O 1
ATOM 2119 N N . ALA A 1 279 ? 0.195 -8.871 11.051 1.00 95.25 279 ALA A N 1
ATOM 2120 C CA . ALA A 1 279 ? 1.420 -8.140 10.753 1.00 95.25 279 ALA A CA 1
ATOM 2121 C C . ALA A 1 279 ? 2.612 -8.859 11.373 1.00 95.25 279 ALA A C 1
ATOM 2123 O O . ALA A 1 279 ? 2.506 -9.467 12.438 1.00 95.25 279 ALA A O 1
ATOM 2124 N N . CYS A 1 280 ? 3.760 -8.807 10.710 1.00 96.31 280 CYS A N 1
ATOM 2125 C CA . CYS A 1 280 ? 4.976 -9.332 11.306 1.00 96.31 280 CYS A CA 1
ATOM 2126 C C . CYS A 1 280 ? 5.386 -8.396 12.447 1.00 96.31 280 CYS A C 1
ATOM 2128 O O . CYS A 1 280 ? 5.433 -7.176 12.282 1.00 96.31 280 CYS A O 1
ATOM 2130 N N . HIS A 1 281 ? 5.618 -8.972 13.623 1.00 91.62 281 HIS A N 1
ATOM 2131 C CA . HIS A 1 281 ? 6.007 -8.218 14.812 1.00 91.62 281 HIS A CA 1
ATOM 2132 C C . HIS A 1 281 ? 7.527 -8.057 14.903 1.00 91.62 281 HIS A C 1
ATOM 2134 O O . HIS A 1 281 ? 8.022 -7.042 15.381 1.00 91.62 281 HIS A O 1
ATOM 2140 N N . ASP A 1 282 ? 8.260 -9.051 14.410 1.00 92.12 282 ASP A N 1
ATOM 2141 C CA . ASP A 1 282 ? 9.709 -9.141 14.431 1.00 92.12 282 ASP A CA 1
ATOM 2142 C C . ASP A 1 282 ? 10.274 -9.563 13.063 1.00 92.12 282 ASP A C 1
ATOM 2144 O O . ASP A 1 282 ? 9.553 -9.846 12.099 1.00 92.12 282 ASP A O 1
ATOM 2148 N N . GLY A 1 283 ? 11.603 -9.543 12.966 1.00 93.69 283 GLY A N 1
ATOM 2149 C CA . GLY A 1 283 ? 12.320 -9.933 11.758 1.00 93.69 283 GLY A CA 1
ATOM 2150 C C . GLY A 1 283 ? 12.209 -8.922 10.607 1.00 93.69 283 GLY A C 1
ATOM 2151 O O . GLY A 1 283 ? 11.781 -7.783 10.796 1.00 93.69 283 GLY A O 1
ATOM 2152 N N . PRO A 1 284 ? 12.627 -9.317 9.390 1.00 94.19 284 PRO A N 1
ATOM 2153 C CA . PRO A 1 284 ? 12.703 -8.413 8.241 1.00 94.19 284 PRO A CA 1
ATOM 2154 C C . PRO A 1 284 ? 11.334 -7.936 7.741 1.00 94.19 284 PRO A C 1
ATOM 2156 O O . PRO A 1 284 ? 11.291 -6.969 6.986 1.00 94.19 284 PRO A O 1
ATOM 2159 N N . GLY A 1 285 ? 10.246 -8.604 8.140 1.00 97.38 285 GLY A N 1
ATOM 2160 C CA . GLY A 1 285 ? 8.879 -8.213 7.807 1.00 97.38 285 GLY A CA 1
ATOM 2161 C C . GLY A 1 285 ? 8.239 -7.255 8.811 1.00 97.38 285 GLY A C 1
ATOM 2162 O O . GLY A 1 285 ? 7.117 -6.804 8.576 1.00 97.38 285 GLY A O 1
ATOM 2163 N N . ALA A 1 286 ? 8.895 -6.964 9.939 1.00 97.25 286 ALA A N 1
ATOM 2164 C CA . ALA A 1 286 ? 8.351 -6.067 10.949 1.00 97.25 286 ALA A CA 1
ATOM 2165 C C . ALA A 1 286 ? 8.210 -4.638 10.421 1.00 97.25 286 ALA A C 1
ATOM 2167 O O . ALA A 1 286 ? 9.071 -4.139 9.696 1.00 97.25 286 ALA A O 1
ATOM 2168 N N . ARG A 1 287 ? 7.132 -3.959 10.826 1.00 96.88 287 ARG A N 1
ATOM 2169 C CA . ARG A 1 287 ? 6.928 -2.540 10.502 1.00 96.88 287 ARG A CA 1
ATOM 2170 C C . ARG A 1 287 ? 8.122 -1.709 11.013 1.00 96.88 287 ARG A C 1
ATOM 2172 O O . ARG A 1 287 ? 8.460 -1.831 12.192 1.00 96.88 287 ARG A O 1
ATOM 2179 N N . PRO A 1 288 ? 8.759 -0.876 10.168 1.00 96.75 288 PRO A N 1
ATOM 2180 C CA . PRO A 1 288 ? 9.969 -0.149 10.544 1.00 96.75 288 PRO A CA 1
ATOM 2181 C C . PRO A 1 288 ? 9.790 0.822 11.712 1.00 96.75 288 PRO A C 1
ATOM 2183 O O . PRO A 1 288 ? 8.832 1.595 11.769 1.00 96.75 288 PRO A O 1
ATOM 2186 N N . LEU A 1 289 ? 10.791 0.861 12.595 1.00 95.00 289 LEU A N 1
ATOM 2187 C CA . LEU A 1 289 ? 10.796 1.737 13.771 1.00 95.00 289 LEU A CA 1
ATOM 2188 C C . LEU A 1 289 ? 10.888 3.230 13.430 1.00 95.00 289 LEU A C 1
ATOM 2190 O O . LEU A 1 289 ? 10.561 4.057 14.274 1.00 95.00 289 LEU A O 1
ATOM 2194 N N . CYS A 1 290 ? 11.285 3.591 12.208 1.00 94.38 290 CYS A N 1
ATOM 2195 C CA . CYS A 1 290 ? 11.368 4.981 11.753 1.00 94.38 290 CYS A CA 1
ATOM 2196 C C . CYS A 1 290 ? 9.999 5.692 11.697 1.00 94.38 290 CYS A C 1
ATOM 2198 O O . CYS A 1 290 ? 9.942 6.927 11.718 1.00 94.38 290 CYS A O 1
ATOM 2200 N N . TRP A 1 291 ? 8.895 4.929 11.699 1.00 93.31 291 TRP A N 1
ATOM 2201 C CA . TRP A 1 291 ? 7.532 5.454 11.826 1.00 93.31 291 TRP A CA 1
ATOM 2202 C C . TRP A 1 291 ? 6.664 4.697 12.836 1.00 93.31 291 TRP A C 1
ATOM 2204 O O . TRP A 1 291 ? 5.780 5.311 13.427 1.00 93.31 291 TRP A O 1
ATOM 2214 N N . PHE A 1 292 ? 6.881 3.394 13.037 1.00 93.06 292 PHE A N 1
ATOM 2215 C CA . PHE A 1 292 ? 6.021 2.558 13.870 1.00 93.06 292 PHE A CA 1
ATOM 2216 C C . PHE A 1 292 ? 6.598 2.383 15.276 1.00 93.06 292 PHE A C 1
ATOM 2218 O O . PHE A 1 292 ? 7.690 1.837 15.451 1.00 93.06 292 PHE A O 1
ATOM 2225 N N . LYS A 1 293 ? 5.839 2.786 16.300 1.00 88.56 293 LYS A N 1
ATOM 2226 C CA . LYS A 1 293 ? 6.191 2.547 17.700 1.00 88.56 293 LYS A CA 1
ATOM 2227 C C . LYS A 1 293 ? 5.352 1.399 18.255 1.00 88.56 293 LYS A C 1
ATOM 2229 O O . LYS A 1 293 ? 4.193 1.586 18.610 1.00 88.56 293 LYS A O 1
ATOM 2234 N N . ALA A 1 294 ? 5.961 0.219 18.341 1.00 85.75 294 ALA A N 1
ATOM 2235 C CA . ALA A 1 294 ? 5.330 -0.953 18.938 1.00 85.75 294 ALA A CA 1
ATOM 2236 C C . ALA A 1 294 ? 5.120 -0.785 20.448 1.00 85.75 294 ALA A C 1
ATOM 2238 O O . ALA A 1 294 ? 5.935 -0.153 21.130 1.00 85.75 294 ALA A O 1
ATOM 2239 N N . ASN A 1 295 ? 4.071 -1.421 20.962 1.00 74.81 295 ASN A N 1
ATOM 2240 C CA . ASN A 1 295 ? 3.639 -1.379 22.352 1.00 74.81 295 ASN A CA 1
ATOM 2241 C C . ASN A 1 295 ? 3.613 0.049 22.894 1.00 74.81 295 ASN A C 1
ATOM 2243 O O . ASN A 1 295 ? 4.115 0.287 23.997 1.00 74.81 295 ASN A O 1
ATOM 2247 N N . MET A 1 296 ? 3.078 0.999 22.112 1.00 64.56 296 MET A N 1
ATOM 2248 C CA . MET A 1 296 ? 2.811 2.341 22.628 1.00 64.56 296 MET A CA 1
ATOM 2249 C C . MET A 1 296 ? 2.030 2.144 23.929 1.00 64.56 296 MET A C 1
ATOM 2251 O O . MET A 1 296 ? 0.924 1.595 23.873 1.00 64.56 296 MET A O 1
ATOM 2255 N N . PRO A 1 297 ? 2.602 2.476 25.108 1.00 49.62 297 PRO A N 1
ATOM 2256 C CA . PRO A 1 297 ? 1.838 2.405 26.340 1.00 49.62 297 PRO A CA 1
ATOM 2257 C C . PRO A 1 297 ? 0.627 3.271 26.060 1.00 49.62 297 PRO A C 1
ATOM 2259 O O . PRO A 1 297 ? 0.826 4.411 25.638 1.00 49.62 297 PRO A O 1
ATOM 2262 N N . GLY A 1 298 ? -0.579 2.686 26.144 1.00 47.53 298 GLY A N 1
ATOM 2263 C CA . GLY A 1 298 ? -1.802 3.375 25.744 1.00 47.53 298 GLY A CA 1
ATOM 2264 C C . GLY A 1 298 ? -1.697 4.783 26.290 1.00 47.53 298 GLY A C 1
ATOM 2265 O O . GLY A 1 298 ? -1.499 4.924 27.499 1.00 47.53 298 GLY A O 1
ATOM 2266 N N . TYR A 1 299 ? -1.628 5.776 25.399 1.00 40.69 299 TYR A N 1
ATOM 2267 C CA . TYR A 1 299 ? -1.371 7.151 25.798 1.00 40.69 299 TYR A CA 1
ATOM 2268 C C . TYR A 1 299 ? -2.649 7.631 26.478 1.00 40.69 299 TYR A C 1
ATOM 2270 O O . TYR A 1 299 ? -3.484 8.324 25.914 1.00 40.69 299 TYR A O 1
ATOM 2278 N N . VAL A 1 300 ? -2.842 7.182 27.713 1.00 42.19 300 VAL A N 1
ATOM 2279 C CA . VAL A 1 300 ? -3.472 7.984 28.730 1.00 42.19 300 VAL A CA 1
ATOM 2280 C C . VAL A 1 300 ? -2.494 9.142 28.857 1.00 42.19 300 VAL A C 1
ATOM 2282 O O . VAL A 1 300 ? -1.321 8.877 29.143 1.00 42.19 300 VAL A O 1
ATOM 2285 N N . PRO A 1 301 ? -2.890 10.401 28.626 1.00 40.81 301 PRO A N 1
ATOM 2286 C CA . PRO A 1 301 ? -2.072 11.519 29.044 1.00 40.81 301 PRO A CA 1
ATOM 2287 C C . PRO A 1 301 ? -1.995 11.454 30.576 1.00 40.81 301 PRO A C 1
ATOM 2289 O O . PRO A 1 301 ? -2.716 12.138 31.286 1.00 40.81 301 PRO A O 1
ATOM 2292 N N . ALA A 1 302 ? -1.127 10.601 31.119 1.00 37.75 302 ALA A N 1
ATOM 2293 C CA . ALA A 1 302 ? -0.876 10.496 32.548 1.00 37.75 302 ALA A CA 1
ATOM 2294 C C . ALA A 1 302 ? -0.084 11.720 33.050 1.00 37.75 302 ALA A C 1
ATOM 2296 O O . ALA A 1 302 ? 0.181 11.835 34.241 1.00 37.75 302 ALA A O 1
ATOM 2297 N N . ALA A 1 303 ? 0.288 12.636 32.144 1.00 37.34 303 ALA A N 1
ATOM 2298 C CA . ALA A 1 303 ? 1.062 13.836 32.438 1.00 37.34 303 ALA A CA 1
ATOM 2299 C C . ALA A 1 303 ? 0.691 15.077 31.592 1.00 37.34 303 ALA A C 1
ATOM 2301 O O . ALA A 1 303 ? 1.464 16.031 31.565 1.00 37.34 303 ALA A O 1
ATOM 2302 N N . CYS A 1 304 ? -0.478 15.120 30.937 1.00 39.41 304 CYS A N 1
ATOM 2303 C CA . CYS A 1 304 ? -1.073 16.401 30.521 1.00 39.41 304 CYS A CA 1
ATOM 2304 C C . CYS A 1 304 ? -2.231 16.733 31.465 1.00 39.41 304 CYS A C 1
ATOM 2306 O O . CYS A 1 304 ? -3.386 16.821 31.065 1.00 39.41 304 CYS A O 1
ATOM 2308 N N . THR A 1 305 ? -1.914 16.965 32.739 1.00 40.16 305 THR A N 1
ATOM 2309 C CA . THR A 1 305 ? -2.660 17.981 33.480 1.00 40.16 305 THR A CA 1
ATOM 2310 C C . THR A 1 305 ? -2.292 19.317 32.845 1.00 40.16 305 THR A C 1
ATOM 2312 O O . THR A 1 305 ? -1.327 19.962 33.255 1.00 40.16 305 THR A O 1
ATOM 2315 N N . LEU A 1 306 ? -3.024 19.726 31.805 1.00 42.88 306 LEU A N 1
ATOM 2316 C CA . LEU A 1 306 ? -3.256 21.157 31.663 1.00 42.88 306 LEU A CA 1
ATOM 2317 C C . LEU A 1 306 ? -3.900 21.586 32.992 1.00 42.88 306 LEU A C 1
ATOM 2319 O O . LEU A 1 306 ? -4.783 20.865 33.472 1.00 42.88 306 LEU A O 1
ATOM 2323 N N . PRO A 1 307 ? -3.467 22.681 33.636 1.00 38.75 307 PRO A N 1
ATOM 2324 C CA . PRO A 1 307 ? -4.350 23.301 34.607 1.00 38.75 307 PRO A CA 1
ATOM 2325 C C . PRO A 1 307 ? -5.697 23.509 33.900 1.00 38.75 307 PRO A C 1
ATOM 2327 O O . PRO A 1 307 ? -5.714 23.903 32.731 1.00 38.75 307 PRO A O 1
ATOM 2330 N N . GLU A 1 308 ? -6.808 23.152 34.547 1.00 37.53 308 GLU A N 1
ATOM 2331 C CA . GLU A 1 308 ? -8.137 23.503 34.040 1.00 37.53 308 GLU A CA 1
ATOM 2332 C C . GLU A 1 308 ? -8.129 25.002 33.698 1.00 37.53 308 GLU A C 1
ATOM 2334 O O . GLU A 1 308 ? -7.919 25.837 34.574 1.00 37.53 308 GLU A O 1
ATOM 2339 N N . GLY A 1 309 ? -8.266 25.327 32.407 1.00 46.88 309 GLY A N 1
ATOM 2340 C CA . GLY A 1 309 ? -8.088 26.682 31.884 1.00 46.88 309 GLY A CA 1
ATOM 2341 C C . GLY A 1 309 ? -6.622 27.030 31.591 1.00 46.88 309 GLY A C 1
ATOM 2342 O O . GLY A 1 309 ? -5.834 27.327 32.486 1.00 46.88 309 GLY A O 1
ATOM 2343 N N . GLY A 1 310 ? -6.242 27.046 30.311 1.00 48.28 310 GLY A N 1
ATOM 2344 C CA . GLY A 1 310 ? -4.963 27.622 29.894 1.00 48.28 310 GLY A CA 1
ATOM 2345 C C . GLY A 1 310 ? -4.943 29.122 30.198 1.00 48.28 310 GLY A C 1
ATOM 2346 O O . GLY A 1 310 ? -5.698 29.878 29.596 1.00 48.28 310 GLY A O 1
ATOM 2347 N N . VAL A 1 311 ? -4.100 29.555 31.136 1.00 49.38 311 VAL A N 1
ATOM 2348 C CA . VAL A 1 311 ? -3.900 30.974 31.467 1.00 49.38 311 VAL A CA 1
ATOM 2349 C C . VAL A 1 311 ? -2.658 31.474 30.725 1.00 49.38 311 VAL A C 1
ATOM 2351 O O . VAL A 1 311 ? -1.606 30.837 30.789 1.00 49.38 311 VAL A O 1
ATOM 2354 N N . CYS A 1 312 ? -2.768 32.597 30.010 1.00 47.38 312 CYS A N 1
ATOM 2355 C CA . CYS A 1 312 ? -1.611 33.279 29.419 1.00 47.38 312 CYS A CA 1
ATOM 2356 C C . CYS A 1 312 ? -0.655 33.750 30.524 1.00 47.38 312 CYS A C 1
ATOM 2358 O O . CYS A 1 312 ? -1.103 34.221 31.571 1.00 47.38 312 CYS A O 1
ATOM 2360 N N . ALA A 1 313 ? 0.657 33.654 30.299 1.00 50.94 313 ALA A N 1
ATOM 2361 C CA . ALA A 1 313 ? 1.627 34.243 31.218 1.00 50.94 313 ALA A CA 1
ATOM 2362 C C . ALA A 1 313 ? 1.485 35.780 31.239 1.00 50.94 313 ALA A C 1
ATOM 2364 O O . ALA A 1 313 ? 1.067 36.385 30.250 1.00 50.94 313 ALA A O 1
ATOM 2365 N N . GLU A 1 314 ? 1.843 36.425 32.357 1.00 44.78 314 GLU A N 1
ATOM 2366 C CA . GLU A 1 314 ? 1.726 37.888 32.535 1.00 44.78 314 GLU A CA 1
ATOM 2367 C C . GLU A 1 314 ? 2.511 38.702 31.487 1.00 44.78 314 GLU A C 1
ATOM 2369 O O . GLU A 1 314 ? 2.204 39.868 31.250 1.00 44.78 314 GLU A O 1
ATOM 2374 N N . ASP A 1 315 ? 3.504 38.095 30.832 1.00 51.47 315 ASP A N 1
ATOM 2375 C CA . ASP A 1 315 ? 4.298 38.703 29.761 1.00 51.47 315 ASP A CA 1
ATOM 2376 C C . ASP A 1 315 ? 3.662 38.577 28.360 1.00 51.47 315 ASP A C 1
ATOM 2378 O O . ASP A 1 315 ? 4.257 39.003 27.368 1.00 51.47 315 ASP A O 1
ATOM 2382 N N . GLY A 1 316 ? 2.458 38.002 28.259 1.00 50.47 316 GLY A N 1
ATOM 2383 C CA . GLY A 1 316 ? 1.758 37.772 26.994 1.00 50.47 316 GLY A CA 1
ATOM 2384 C C . GLY A 1 316 ? 2.323 36.612 26.171 1.00 50.47 316 GLY A C 1
ATOM 2385 O O . GLY A 1 316 ? 1.895 36.409 25.029 1.00 50.47 316 GLY A O 1
ATOM 2386 N N . SER A 1 317 ? 3.266 35.837 26.718 1.00 52.6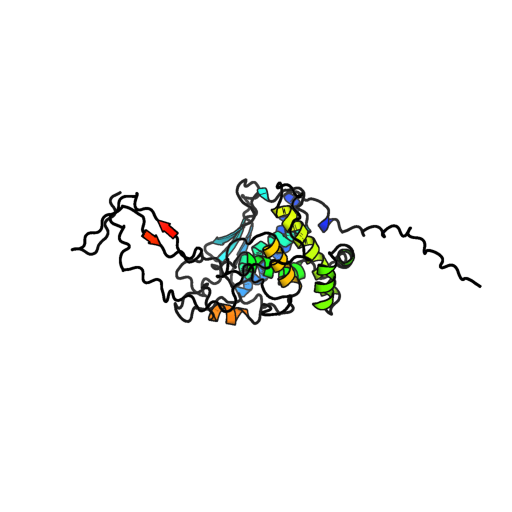2 317 SER A N 1
ATOM 2387 C CA . SER A 1 317 ? 3.704 34.604 26.080 1.00 52.62 317 SER A CA 1
ATOM 2388 C C . SER A 1 317 ? 2.569 33.573 26.103 1.00 52.62 317 SER A C 1
ATOM 2390 O O . SER A 1 317 ? 1.795 33.448 27.054 1.00 52.62 317 SER A O 1
ATOM 2392 N N . GLY A 1 318 ? 2.420 32.907 24.962 1.00 55.12 318 GLY A N 1
ATOM 2393 C CA . GLY A 1 318 ? 1.392 31.919 24.677 1.00 55.12 318 GLY A CA 1
ATOM 2394 C C . GLY A 1 318 ? 1.273 30.778 25.683 1.00 55.12 318 GLY A C 1
ATOM 2395 O O . GLY A 1 318 ? 2.162 30.540 26.497 1.00 55.12 318 GLY A O 1
ATOM 2396 N N . TYR A 1 319 ? 0.188 30.015 25.579 1.00 54.19 319 TYR A N 1
ATOM 2397 C CA . TYR A 1 319 ? 0.018 28.780 26.341 1.00 54.19 319 TYR A CA 1
ATOM 2398 C C . TYR A 1 319 ? 0.421 27.561 25.507 1.00 54.19 319 TYR A C 1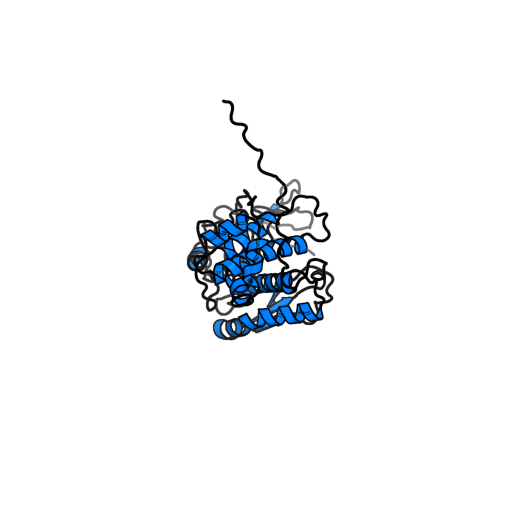
ATOM 2400 O O . TYR A 1 319 ? 0.387 27.565 24.273 1.00 54.19 319 TYR A O 1
ATOM 2408 N N . TRP A 1 320 ? 0.826 26.499 26.198 1.00 50.03 320 TRP A N 1
ATOM 2409 C CA . TRP A 1 320 ? 1.135 25.218 25.574 1.00 50.03 320 TRP A CA 1
ATOM 2410 C C . TRP A 1 320 ? -0.142 24.397 25.431 1.00 50.03 320 TRP A C 1
ATOM 2412 O O . TRP A 1 320 ? -0.849 24.169 26.411 1.00 50.03 320 TRP A O 1
ATOM 2422 N N . VAL A 1 321 ? -0.412 23.929 24.219 1.00 48.12 321 VAL A N 1
ATOM 2423 C CA . VAL A 1 321 ? -1.465 22.962 23.916 1.00 48.12 321 VAL A CA 1
ATOM 2424 C C . VAL A 1 321 ? -0.815 21.592 23.776 1.00 48.12 321 VAL A C 1
ATOM 2426 O O . VAL A 1 321 ? 0.246 21.452 23.159 1.00 48.12 321 VAL A O 1
ATOM 2429 N N . CYS A 1 322 ? -1.433 20.574 24.372 1.00 45.53 322 CYS A N 1
ATOM 2430 C CA . CYS A 1 322 ? -1.011 19.197 24.154 1.00 45.53 322 CYS A CA 1
ATOM 2431 C C . CYS A 1 322 ? -1.502 18.773 22.764 1.00 45.53 322 CYS A C 1
ATOM 2433 O O . CYS A 1 322 ? -2.699 18.585 22.559 1.00 45.53 322 CYS A O 1
ATOM 2435 N N . ASP A 1 323 ? -0.573 18.669 21.816 1.00 44.72 323 ASP A N 1
ATOM 2436 C CA . ASP A 1 323 ? -0.829 18.131 20.484 1.00 44.72 323 ASP A CA 1
ATOM 2437 C C . ASP A 1 323 ? -0.402 16.650 20.471 1.00 44.72 323 ASP A C 1
ATOM 2439 O O . ASP A 1 323 ? 0.778 16.363 20.705 1.00 44.72 323 ASP A O 1
ATOM 2443 N N . PRO A 1 324 ? -1.323 15.705 20.211 1.00 40.78 324 PRO A N 1
ATOM 2444 C CA . PRO A 1 324 ? -1.023 14.273 20.194 1.00 40.78 324 PRO A CA 1
ATOM 2445 C C . PRO A 1 324 ? -0.073 13.831 19.064 1.00 40.78 324 PRO A C 1
ATOM 2447 O O . PRO A 1 324 ? 0.354 12.679 19.047 1.00 40.78 324 PRO A O 1
ATOM 2450 N N . ILE A 1 325 ? 0.264 14.717 18.126 1.00 41.59 325 ILE A N 1
ATOM 2451 C CA . ILE A 1 325 ? 1.168 14.485 16.994 1.00 41.59 325 ILE A CA 1
ATOM 2452 C C . ILE A 1 325 ? 2.542 15.129 17.245 1.00 41.59 325 ILE A C 1
ATOM 2454 O O . ILE A 1 325 ? 3.553 14.602 16.779 1.00 41.59 325 ILE A O 1
ATOM 2458 N N . GLN A 1 326 ? 2.603 16.252 17.973 1.00 41.91 326 GLN A N 1
ATOM 2459 C CA . GLN A 1 326 ? 3.826 17.062 18.127 1.00 41.91 326 GLN A CA 1
ATOM 2460 C C . GLN A 1 326 ? 4.362 17.171 19.565 1.00 41.91 326 GLN A C 1
ATOM 2462 O O . GLN A 1 326 ? 5.294 17.936 19.807 1.00 41.91 326 GLN A O 1
ATOM 2467 N N . ASP A 1 327 ? 3.808 16.416 20.519 1.00 46.16 327 ASP A N 1
ATOM 2468 C CA . ASP A 1 327 ? 4.221 16.326 21.936 1.00 46.16 327 ASP A CA 1
ATOM 2469 C C . ASP A 1 327 ? 4.105 17.636 22.763 1.00 46.16 327 ASP A C 1
ATOM 2471 O O . ASP A 1 327 ? 4.072 17.562 23.992 1.00 46.16 327 ASP A O 1
ATOM 2475 N N . ARG A 1 328 ? 3.997 18.826 22.134 1.00 48.59 328 ARG A N 1
ATOM 2476 C CA . ARG A 1 328 ? 3.581 20.143 22.687 1.00 48.59 328 ARG A CA 1
ATOM 2477 C C . ARG A 1 328 ? 3.604 21.228 21.597 1.00 48.59 328 ARG A C 1
ATOM 2479 O O . ARG A 1 328 ? 4.645 21.456 20.989 1.00 48.59 328 ARG A O 1
ATOM 2486 N N . VAL A 1 329 ? 2.513 21.976 21.420 1.00 46.97 329 VAL A N 1
ATOM 2487 C CA . VAL A 1 329 ? 2.454 23.144 20.514 1.00 46.97 329 VAL A CA 1
ATOM 2488 C C . VAL A 1 329 ? 2.302 24.432 21.322 1.00 46.97 329 VAL A C 1
ATOM 2490 O O . VAL A 1 329 ? 1.486 24.506 22.237 1.00 46.97 329 VAL A O 1
ATOM 2493 N N . PHE A 1 330 ? 3.092 25.458 21.002 1.00 51.50 330 PHE A N 1
ATOM 2494 C CA . PHE A 1 330 ? 2.998 26.786 21.617 1.00 51.50 330 PHE A CA 1
ATOM 2495 C C . PHE A 1 330 ? 1.995 27.660 20.853 1.00 51.50 330 PHE A C 1
ATOM 2497 O O . PHE A 1 330 ? 2.184 27.908 19.663 1.00 51.50 330 PHE A O 1
ATOM 2504 N N . THR A 1 331 ? 0.957 28.155 21.533 1.00 50.53 331 THR A N 1
ATOM 2505 C CA . THR A 1 331 ? -0.063 29.039 20.945 1.00 50.53 331 THR A CA 1
ATOM 2506 C C . THR A 1 331 ? 0.075 30.459 21.500 1.00 50.53 331 THR A C 1
ATOM 2508 O O . THR A 1 331 ? -0.241 30.663 22.672 1.00 50.53 331 THR A O 1
ATOM 2511 N N . PRO A 1 332 ? 0.520 31.458 20.709 1.00 48.41 332 PRO A N 1
ATOM 2512 C CA . PRO A 1 332 ? 0.668 32.840 21.172 1.00 48.41 332 PRO A CA 1
ATOM 2513 C C . PRO A 1 332 ? -0.693 33.481 21.495 1.00 48.41 332 PRO A C 1
ATOM 2515 O O . PRO A 1 332 ? -1.638 33.370 20.720 1.00 48.41 332 PRO A O 1
ATOM 2518 N N . CYS A 1 333 ? -0.787 34.208 22.613 1.00 50.03 333 CYS A N 1
ATOM 2519 C CA . CYS A 1 333 ? -2.038 34.800 23.117 1.00 50.03 333 CYS A CA 1
ATOM 2520 C C . CYS A 1 333 ? -2.550 36.024 22.326 1.00 50.03 333 CYS A C 1
ATOM 2522 O O . CYS A 1 333 ? -3.464 36.718 22.764 1.00 50.03 333 CYS A O 1
ATOM 2524 N N . SER A 1 334 ? -1.997 36.316 21.149 1.00 43.81 334 SER A N 1
ATOM 2525 C CA . SER A 1 334 ? -2.285 37.534 20.381 1.00 43.81 334 SER A CA 1
ATOM 2526 C C . SER A 1 334 ? -3.616 37.519 19.607 1.00 43.81 334 SER A C 1
ATOM 2528 O O . SER A 1 334 ? -3.759 38.256 18.636 1.00 43.81 334 SER A O 1
ATOM 2530 N N . LEU A 1 335 ? -4.601 36.724 20.037 1.00 39.69 335 LEU A N 1
ATOM 2531 C CA . LEU A 1 335 ? -5.984 36.750 19.539 1.00 39.69 335 LEU A CA 1
ATOM 2532 C C . LEU A 1 335 ? -6.985 36.729 20.718 1.00 39.69 335 LEU A C 1
ATOM 2534 O O . LEU A 1 335 ? -7.765 35.801 20.886 1.00 39.69 335 LEU A O 1
ATOM 2538 N N . GLY A 1 336 ? -6.904 37.761 21.566 1.00 41.41 336 GLY A N 1
ATOM 2539 C CA . GLY A 1 336 ? -8.035 38.376 22.284 1.00 41.41 336 GLY A CA 1
ATOM 2540 C C . GLY A 1 336 ? -9.026 37.489 23.053 1.00 41.41 336 GLY A C 1
ATOM 2541 O O . GLY A 1 336 ? -10.217 37.558 22.775 1.00 41.41 336 GLY A O 1
ATOM 2542 N N . CYS A 1 337 ? -8.587 36.743 24.070 1.00 40.31 337 CYS A N 1
ATOM 2543 C CA . CYS A 1 337 ? -9.493 36.075 25.021 1.00 40.31 337 CYS A CA 1
ATOM 2544 C C . CYS A 1 337 ? -9.216 36.568 26.453 1.00 40.31 337 CYS A C 1
ATOM 2546 O O . CYS A 1 337 ? -8.049 36.702 26.823 1.00 40.31 337 CYS A O 1
ATOM 2548 N N . TYR A 1 338 ? -10.253 36.824 27.264 1.00 41.03 338 TYR A N 1
ATOM 2549 C CA . TYR A 1 338 ? -10.102 37.132 28.696 1.00 41.03 338 TYR A CA 1
ATOM 2550 C C . TYR A 1 338 ? -10.929 36.159 29.548 1.00 41.03 338 TYR A C 1
ATOM 2552 O O . TYR A 1 338 ? -12.038 35.787 29.174 1.00 41.03 338 TYR A O 1
ATOM 2560 N N . TYR A 1 339 ? -10.369 35.735 30.684 1.00 39.56 339 TYR A N 1
ATOM 2561 C CA . TYR A 1 339 ? -10.980 34.789 31.621 1.00 39.56 339 TYR A CA 1
ATOM 2562 C C . TYR A 1 339 ? -11.548 35.540 32.829 1.00 39.56 339 TYR A C 1
ATOM 2564 O O . TYR A 1 339 ? -10.820 36.289 33.485 1.00 39.56 339 TYR A O 1
ATOM 2572 N N . ASP A 1 340 ? -12.832 35.338 33.124 1.00 41.53 340 ASP A N 1
ATOM 2573 C CA . ASP A 1 340 ? -13.478 35.846 34.335 1.00 41.53 340 ASP A CA 1
ATOM 2574 C C . ASP A 1 340 ? -13.456 34.769 35.432 1.00 41.53 340 ASP A C 1
ATOM 2576 O O . ASP A 1 340 ? -14.020 33.680 35.296 1.00 41.53 340 ASP A O 1
ATOM 2580 N N . SER A 1 341 ? -12.775 35.074 36.536 1.00 39.28 341 SER A N 1
ATOM 2581 C CA . SER A 1 341 ? -12.568 34.134 37.634 1.00 39.28 341 SER A CA 1
ATOM 2582 C C . SER A 1 341 ? -13.775 33.984 38.561 1.00 39.28 341 SER A C 1
ATOM 2584 O O . SER A 1 341 ? -13.827 32.994 39.293 1.00 39.28 341 SER A O 1
ATOM 2586 N N . GLU A 1 342 ? -14.751 34.898 38.536 1.00 38.34 342 GLU A N 1
ATOM 2587 C CA . GLU A 1 342 ? -15.972 34.755 39.342 1.00 38.34 342 GLU A CA 1
ATOM 2588 C C . GLU A 1 342 ? -17.015 33.858 38.664 1.00 38.34 342 GLU A C 1
ATOM 2590 O O . GLU A 1 342 ? -17.764 33.165 39.355 1.00 38.34 342 GLU A O 1
ATOM 2595 N N . SER A 1 343 ? -17.040 33.811 37.328 1.00 46.41 343 SER A N 1
ATOM 2596 C CA . SER A 1 343 ? -17.993 32.997 36.562 1.00 46.41 343 SER A CA 1
ATOM 2597 C C . SER A 1 343 ? -17.436 31.658 36.060 1.00 46.41 343 SER A C 1
ATOM 2599 O O . SER A 1 343 ? -18.226 30.790 35.695 1.00 46.41 343 SER A O 1
ATOM 2601 N N . GLN A 1 344 ? -16.108 31.459 36.072 1.00 42.81 344 GLN A N 1
ATOM 2602 C CA . GLN A 1 344 ? -15.418 30.298 35.474 1.00 42.81 344 GLN A CA 1
ATOM 2603 C C . GLN A 1 344 ? -15.809 30.035 34.007 1.00 42.81 344 GLN A C 1
ATOM 2605 O O . GLN A 1 344 ? -15.865 28.890 33.557 1.00 42.81 344 GLN A O 1
ATOM 2610 N N . ILE A 1 345 ? -16.085 31.094 33.245 1.00 37.38 345 ILE A N 1
ATOM 2611 C CA . ILE A 1 345 ? -16.369 31.018 31.810 1.00 37.38 345 ILE A CA 1
ATOM 2612 C C . ILE A 1 345 ? -15.352 31.896 31.074 1.00 37.38 345 ILE A C 1
ATOM 2614 O O . ILE A 1 345 ? -15.074 33.027 31.471 1.00 37.38 345 ILE A O 1
ATOM 2618 N N . ALA A 1 346 ? -14.777 31.362 29.995 1.00 39.16 346 ALA A N 1
ATOM 2619 C CA . ALA A 1 346 ? -13.976 32.134 29.053 1.00 39.16 346 ALA A CA 1
ATOM 2620 C C . ALA A 1 346 ? -14.898 32.673 27.953 1.00 39.16 346 ALA A C 1
ATOM 2622 O O . ALA A 1 346 ? -15.361 31.900 27.113 1.00 39.16 346 ALA A O 1
ATOM 2623 N N . ASP A 1 347 ? -15.165 33.980 27.956 1.00 38.72 347 ASP A N 1
ATOM 2624 C CA . ASP A 1 347 ? -15.928 34.632 26.891 1.00 38.72 347 ASP A CA 1
ATOM 2625 C C . ASP A 1 347 ? -14.970 35.220 25.849 1.00 38.72 347 ASP A C 1
ATOM 2627 O O . ASP A 1 347 ? -14.153 36.103 26.125 1.00 38.72 347 ASP A O 1
ATOM 2631 N N . CYS A 1 348 ? -15.069 34.702 24.627 1.00 38.59 348 CYS A N 1
ATOM 2632 C CA . CYS A 1 348 ? -14.323 35.191 23.474 1.00 38.59 348 CYS A CA 1
ATOM 2633 C C . CYS A 1 348 ? -15.209 36.201 22.738 1.00 38.59 348 CYS A C 1
ATOM 2635 O O . CYS A 1 348 ? -16.230 35.821 22.163 1.00 38.59 348 CYS A O 1
ATOM 2637 N N . VAL A 1 349 ? -14.844 37.484 22.754 1.00 33.81 349 VAL A N 1
ATOM 2638 C CA . VAL A 1 349 ? -15.531 38.490 21.933 1.00 33.81 349 VAL A CA 1
ATOM 2639 C C . VAL A 1 349 ? -14.955 38.426 20.517 1.00 33.81 349 VAL A C 1
ATOM 2641 O O . VAL A 1 349 ? -13.739 38.468 20.350 1.00 33.81 349 VAL A O 1
ATOM 2644 N N . THR A 1 350 ? -15.840 38.293 19.524 1.00 37.22 350 THR A N 1
ATOM 2645 C CA . THR A 1 350 ? -15.545 38.323 18.076 1.00 37.22 350 THR A CA 1
ATOM 2646 C C . THR A 1 350 ? -14.785 39.557 17.626 1.00 37.22 350 THR A C 1
ATOM 2648 O O . THR A 1 350 ? -15.159 40.656 18.105 1.00 37.22 350 THR A O 1
#